Protein AF-A0A2V9KYV2-F1 (afdb_monomer)

Mean predicted aligned error: 14.1 Å

Radius of gyration: 30.59 Å; Cα contacts (8 Å, |Δi|>4): 227; chains: 1; bounding box: 69×44×113 Å

Secondary structure (DSSP, 8-state):
--PPEEESS----SHHHHHHHHHHHHHTTSTT-EEEEEEESSSS-EEEEEEE--S-EEE--SS--S-HHHHTTS-----TTPPPPTTS-SS--HHHHHHHHHHHHHHHHHHHHHTTT----GGG--TTS-HHHHHHHHHHHTT---HHHHHHHHHHHHHHHHHHHHHHHHHHHHHHHHHHHHHHHH--SS--BHHHHHHHHHHHHGGG-SS---HHHHHHHHHHTS---EEEETTEEEE-GGGHHHHHHHHHHHT----THHHHHHHHHHHTT-------------------

Foldseek 3Di:
DDDAAEAEALPDPDDPVVVLVLQLQVQQCDPPRWDWDWDDPPVPDTDIDTHRSHDHYHYDYPDADPPVVSRLLDPDDDPPDDDDDPPDDPDDDVVNVVVVVVVVVVVVVVCVVCPPVWDQDPVLQDPVADPSLSSNLSVVLRSDPDPVVSVVSVVVSVVVRVVVVVVVLLVLLLLLLLLVLVCVVVDPPPAAALQSSQVVCCVPPVVVDPDGGDSVVSVCSVCPVLVFDWDADPVGIGGDPVCVVSSVVSCVVSVPDPPCVVVVVVVVVVVVPDDDDDDDDDDDDDDDDDDD

Solvent-accessible surface area (backbone atoms only — not comparable to full-atom values): 18183 Å² total; per-residue (Å²): 138,81,79,68,52,74,38,76,73,61,68,61,90,51,72,66,68,38,52,53,49,50,49,44,55,59,32,10,75,43,84,93,38,60,47,76,44,77,40,63,83,77,83,81,50,74,46,83,42,79,40,81,42,55,55,66,70,49,74,41,58,92,67,80,61,88,53,55,76,59,46,57,72,55,88,84,78,84,77,74,93,65,76,79,55,91,88,59,65,95,69,80,54,73,62,55,59,52,52,55,47,52,50,50,52,54,52,50,50,49,51,63,77,46,58,88,75,60,63,75,42,77,85,68,50,58,84,89,50,54,68,58,53,33,66,63,47,25,57,56,50,36,69,51,80,54,67,65,63,38,50,53,52,51,52,50,55,52,49,55,38,52,50,55,52,50,53,53,48,55,50,52,52,46,55,53,48,53,50,49,54,55,49,58,77,73,52,91,76,83,59,58,38,38,61,55,51,32,52,51,44,46,74,77,50,42,87,83,42,99,60,89,84,44,45,68,57,46,47,45,42,43,44,71,70,72,59,44,60,66,40,84,54,98,92,44,48,23,47,36,78,88,39,52,74,55,49,54,53,48,30,61,74,69,68,57,75,80,71,67,71,63,62,57,58,57,50,54,60,64,67,74,70,71,87,87,88,80,88,82,85,88,87,85,88,85,88,83,86,86,85,134

pLDDT: mean 79.77, std 18.32, range [28.33, 97.5]

Structure (mmCIF, N/CA/C/O backbone):
data_AF-A0A2V9KYV2-F1
#
_entry.id   AF-A0A2V9KYV2-F1
#
loop_
_atom_site.group_PDB
_atom_site.id
_atom_site.type_symbol
_atom_site.label_atom_id
_atom_site.label_alt_id
_atom_site.label_comp_id
_atom_site.label_asym_id
_atom_site.label_entity_id
_atom_site.label_seq_id
_atom_site.pdbx_PDB_ins_code
_atom_site.Cartn_x
_atom_site.Cartn_y
_atom_site.Cartn_z
_atom_site.occupancy
_atom_site.B_iso_or_equiv
_atom_site.auth_seq_id
_atom_site.auth_comp_id
_atom_site.auth_asym_id
_atom_site.auth_atom_id
_atom_site.pdbx_PDB_model_num
ATOM 1 N N . MET A 1 1 ? 19.420 8.705 -17.963 1.00 62.56 1 MET A N 1
ATOM 2 C CA . MET A 1 1 ? 18.492 7.640 -17.507 1.00 62.56 1 MET A CA 1
ATOM 3 C C . MET A 1 1 ? 19.079 6.985 -16.273 1.00 62.56 1 MET A C 1
ATOM 5 O O . MET A 1 1 ? 20.289 6.830 -16.232 1.00 62.56 1 MET A O 1
ATOM 9 N N . ARG A 1 2 ? 18.256 6.619 -15.289 1.00 75.75 2 ARG A N 1
ATOM 10 C CA . ARG A 1 2 ? 18.699 5.860 -14.110 1.00 75.75 2 ARG A CA 1
ATOM 11 C C . ARG A 1 2 ? 18.189 4.421 -14.175 1.00 75.75 2 ARG A C 1
ATOM 13 O O . ARG A 1 2 ? 17.224 4.152 -14.908 1.00 75.75 2 ARG A O 1
ATOM 20 N N . GLY A 1 3 ? 18.886 3.533 -13.471 1.00 82.06 3 GLY A N 1
ATOM 21 C CA . GLY A 1 3 ? 18.479 2.145 -13.263 1.00 82.06 3 GLY A CA 1
ATOM 22 C C . GLY A 1 3 ? 17.309 2.029 -12.285 1.00 82.06 3 GLY A C 1
ATOM 23 O O . GLY A 1 3 ? 16.896 3.018 -11.679 1.00 82.06 3 GLY A O 1
ATOM 24 N N . THR A 1 4 ? 16.788 0.814 -12.165 1.00 88.00 4 THR A N 1
ATOM 25 C CA . THR A 1 4 ? 15.819 0.414 -11.138 1.00 88.00 4 THR A CA 1
ATOM 26 C C . THR A 1 4 ? 16.601 -0.105 -9.938 1.00 88.00 4 THR A C 1
ATOM 28 O O . THR A 1 4 ? 17.510 -0.913 -10.120 1.00 88.00 4 THR A O 1
ATOM 31 N N . LEU A 1 5 ? 16.275 0.363 -8.733 1.00 90.12 5 LEU A N 1
ATOM 32 C CA . LEU A 1 5 ? 16.848 -0.206 -7.514 1.00 90.12 5 LEU A CA 1
ATOM 33 C C . LEU A 1 5 ? 16.181 -1.559 -7.255 1.00 90.12 5 LEU A C 1
ATOM 35 O O . LEU A 1 5 ? 14.953 -1.630 -7.246 1.00 90.12 5 LEU A O 1
ATOM 39 N N . ILE A 1 6 ? 16.984 -2.599 -7.061 1.00 90.62 6 ILE A N 1
ATOM 40 C CA . ILE A 1 6 ? 16.515 -3.927 -6.669 1.00 90.62 6 ILE A CA 1
ATOM 41 C C . ILE A 1 6 ? 16.985 -4.154 -5.238 1.00 90.62 6 ILE A C 1
ATOM 43 O O . ILE A 1 6 ? 18.173 -3.997 -4.956 1.00 90.62 6 ILE A O 1
ATOM 47 N N . VAL A 1 7 ? 16.049 -4.480 -4.357 1.00 88.31 7 VAL A N 1
ATOM 48 C CA . VAL A 1 7 ? 16.304 -4.862 -2.971 1.00 88.31 7 VAL A CA 1
ATOM 49 C C . VAL A 1 7 ? 15.834 -6.299 -2.832 1.00 88.31 7 VAL A C 1
ATOM 51 O O . VAL A 1 7 ? 14.640 -6.567 -2.943 1.00 88.31 7 VAL A O 1
ATOM 54 N N . ASP A 1 8 ? 16.782 -7.209 -2.657 1.00 82.62 8 ASP A N 1
ATOM 55 C CA . ASP A 1 8 ? 16.499 -8.599 -2.315 1.00 82.62 8 ASP A CA 1
ATOM 56 C C . ASP A 1 8 ? 16.589 -8.746 -0.791 1.00 82.62 8 ASP A C 1
ATOM 58 O O . ASP A 1 8 ? 17.412 -8.071 -0.172 1.00 82.62 8 ASP A O 1
ATOM 62 N N . GLU A 1 9 ? 15.724 -9.564 -0.194 1.00 75.50 9 GLU A N 1
ATOM 63 C CA . GLU A 1 9 ? 15.605 -9.727 1.268 1.00 75.50 9 GLU A CA 1
ATOM 64 C C . GLU A 1 9 ? 15.329 -8.422 2.049 1.00 75.50 9 GLU A C 1
ATOM 66 O O . GLU A 1 9 ? 16.011 -8.080 3.013 1.00 75.50 9 GLU A O 1
ATOM 71 N N . GLY A 1 10 ? 14.284 -7.684 1.673 1.00 64.12 10 GLY A N 1
ATOM 72 C CA . GLY A 1 10 ? 13.900 -6.420 2.310 1.00 64.12 10 GLY A CA 1
ATOM 73 C C . GLY A 1 10 ? 13.335 -6.513 3.742 1.00 64.12 10 GLY A C 1
ATOM 74 O O . GLY A 1 10 ? 12.892 -5.494 4.275 1.00 64.12 10 GLY A O 1
ATOM 75 N N . ASP A 1 11 ? 13.340 -7.690 4.3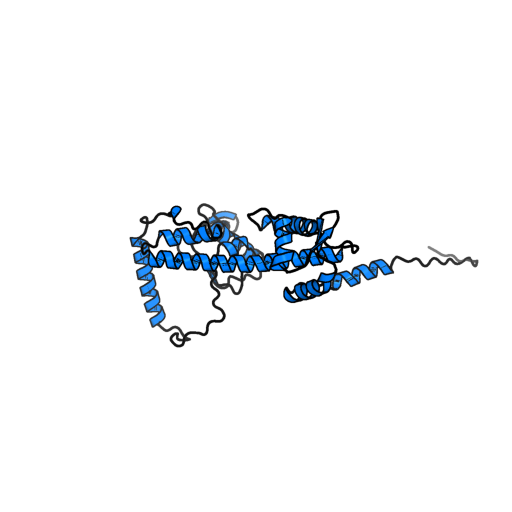80 1.00 64.62 11 ASP A N 1
ATOM 76 C CA . ASP A 1 11 ? 12.875 -7.893 5.761 1.00 64.62 11 ASP A CA 1
ATOM 77 C C . ASP A 1 11 ? 14.007 -7.641 6.768 1.00 64.62 11 ASP A C 1
ATOM 79 O O . ASP A 1 11 ? 14.602 -8.559 7.343 1.00 64.62 11 ASP A O 1
ATOM 83 N N . PHE A 1 12 ? 14.331 -6.371 6.993 1.00 64.88 12 PHE A N 1
ATOM 84 C CA . PHE A 1 12 ? 15.389 -5.998 7.930 1.00 64.88 12 PHE A CA 1
ATOM 85 C C . PHE A 1 12 ? 14.942 -6.229 9.382 1.00 64.88 12 PHE A C 1
ATOM 87 O O . PHE A 1 12 ? 13.957 -5.651 9.848 1.00 64.88 12 PHE A O 1
ATOM 94 N N . ARG A 1 13 ? 15.685 -7.077 10.108 1.00 54.69 13 ARG A N 1
ATOM 95 C CA . ARG A 1 13 ? 15.445 -7.388 11.531 1.00 54.69 13 ARG A CA 1
ATOM 96 C C . ARG A 1 13 ? 15.889 -6.269 12.487 1.00 54.69 13 ARG A C 1
ATOM 98 O O . ARG A 1 13 ? 15.388 -6.226 13.606 1.00 54.69 13 ARG A O 1
ATOM 105 N N . PHE A 1 14 ? 16.794 -5.378 12.069 1.00 52.50 14 PHE A N 1
ATOM 106 C CA . PHE A 1 14 ? 17.341 -4.292 12.897 1.00 52.50 14 PHE A CA 1
ATOM 107 C C . PHE A 1 14 ? 16.763 -2.914 12.519 1.00 52.50 14 PHE A C 1
ATOM 109 O O . PHE A 1 14 ? 16.458 -2.645 11.356 1.00 52.50 14 PHE A O 1
ATOM 116 N N . SER A 1 15 ? 16.590 -2.036 13.516 1.00 58.34 15 SER A N 1
ATOM 117 C CA . SER A 1 15 ? 15.856 -0.761 13.407 1.00 58.34 15 SER A CA 1
ATOM 118 C C . SER A 1 15 ? 16.511 0.273 12.494 1.00 58.34 15 SER A C 1
ATOM 120 O O . SER A 1 15 ? 15.809 1.000 11.790 1.00 58.34 15 SER A O 1
ATOM 122 N N . ASP A 1 16 ? 17.840 0.344 12.492 1.00 54.44 16 ASP A N 1
ATOM 123 C CA . ASP A 1 16 ? 18.560 1.471 11.891 1.00 54.44 16 ASP A CA 1
ATOM 124 C C . ASP A 1 16 ? 18.669 1.315 10.370 1.00 54.44 16 ASP A C 1
ATOM 126 O O . ASP A 1 16 ? 18.349 2.236 9.618 1.00 54.44 16 ASP A O 1
ATOM 130 N N . GLU A 1 17 ? 18.999 0.111 9.902 1.00 61.69 17 GLU A N 1
ATOM 131 C CA . GLU A 1 17 ? 19.020 -0.249 8.476 1.00 61.69 17 GLU A CA 1
ATOM 132 C C . GLU A 1 17 ? 17.619 -0.145 7.864 1.00 61.69 17 GLU A C 1
ATOM 134 O O . GLU A 1 17 ? 17.435 0.395 6.767 1.00 61.69 17 GLU A O 1
ATOM 139 N N . LYS A 1 18 ? 16.603 -0.573 8.623 1.00 72.31 18 LYS A N 1
ATOM 140 C CA . LYS A 1 18 ? 15.195 -0.416 8.258 1.00 72.31 18 LYS A CA 1
ATOM 141 C C . LYS A 1 18 ? 14.819 1.058 8.109 1.00 72.31 18 LYS A C 1
ATOM 143 O O . LYS A 1 18 ? 14.203 1.428 7.111 1.00 72.31 18 LYS A O 1
ATOM 148 N N . A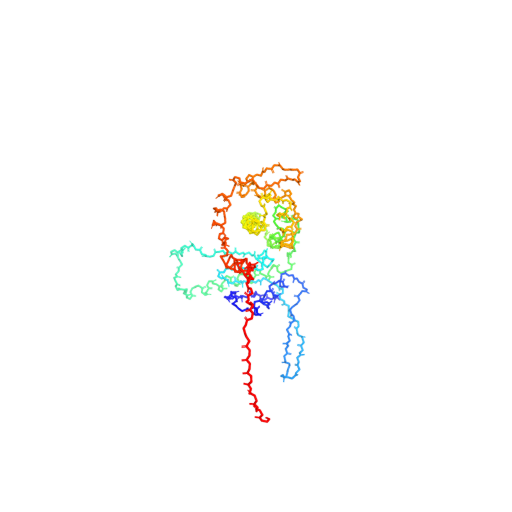LA A 1 19 ? 15.209 1.916 9.052 1.00 74.19 19 ALA A N 1
ATOM 149 C CA . ALA A 1 19 ? 14.905 3.345 8.996 1.00 74.19 19 ALA A CA 1
ATOM 150 C C . ALA A 1 19 ? 15.566 4.039 7.792 1.00 74.19 19 ALA A C 1
ATOM 152 O O . ALA A 1 19 ? 14.970 4.927 7.175 1.00 74.19 19 ALA A O 1
ATOM 153 N N . GLU A 1 20 ? 16.785 3.642 7.425 1.00 81.12 20 GLU A N 1
ATOM 154 C CA . GLU A 1 20 ? 17.472 4.172 6.245 1.00 81.12 20 GLU A CA 1
ATOM 155 C C . GLU A 1 20 ? 16.814 3.734 4.937 1.00 81.12 20 GLU A C 1
ATOM 157 O O . GLU A 1 20 ? 16.579 4.571 4.057 1.00 81.12 20 GLU A O 1
ATOM 162 N N . LEU A 1 21 ? 16.454 2.454 4.818 1.00 83.94 21 LEU A N 1
ATOM 163 C CA . LEU A 1 21 ? 15.740 1.956 3.650 1.00 83.94 21 LEU A CA 1
ATOM 164 C C . LEU A 1 21 ? 14.383 2.646 3.501 1.00 83.94 21 LEU A C 1
ATOM 166 O O . LEU A 1 21 ? 14.075 3.157 2.427 1.00 83.94 21 LEU A O 1
ATOM 170 N N . VAL A 1 22 ? 13.596 2.733 4.576 1.00 83.38 22 VAL A N 1
ATOM 171 C CA . VAL A 1 22 ? 12.285 3.400 4.566 1.00 83.38 22 VAL A CA 1
ATOM 172 C C . VAL A 1 22 ? 12.417 4.844 4.075 1.00 83.38 22 VAL A C 1
ATOM 174 O O . VAL A 1 22 ? 11.623 5.278 3.241 1.00 83.38 22 VAL A O 1
ATOM 177 N N . LYS A 1 23 ? 13.465 5.577 4.482 1.00 85.81 23 LYS A N 1
ATOM 178 C CA . LYS A 1 23 ? 13.757 6.923 3.951 1.00 85.81 23 LYS A CA 1
ATOM 179 C C . LYS A 1 23 ? 14.031 6.909 2.446 1.00 85.81 23 LYS A C 1
ATOM 181 O O . LYS A 1 23 ? 13.504 7.758 1.730 1.00 85.81 23 LYS A O 1
ATOM 186 N N . ILE A 1 24 ? 14.828 5.960 1.949 1.00 90.12 24 ILE A N 1
ATOM 187 C CA . ILE A 1 24 ? 15.110 5.800 0.511 1.00 90.12 24 ILE A CA 1
ATOM 188 C C . ILE A 1 24 ? 13.827 5.509 -0.275 1.00 90.12 24 ILE A C 1
ATOM 190 O O . ILE A 1 24 ? 13.625 6.073 -1.355 1.00 90.12 24 ILE A O 1
ATOM 194 N N . LEU A 1 25 ? 12.963 4.639 0.247 1.00 89.62 25 LEU A N 1
ATOM 195 C CA . LEU A 1 25 ? 11.716 4.254 -0.406 1.00 89.62 25 LEU A CA 1
ATOM 196 C C . LEU A 1 25 ? 10.715 5.416 -0.419 1.00 89.62 25 LEU A C 1
ATOM 198 O O . LEU A 1 25 ? 10.249 5.800 -1.493 1.00 89.62 25 LEU A O 1
ATOM 202 N N . ASN A 1 26 ? 10.475 6.041 0.737 1.00 83.94 26 ASN A N 1
ATOM 203 C CA . ASN A 1 26 ? 9.546 7.161 0.876 1.00 83.94 26 ASN A CA 1
ATOM 204 C C . ASN A 1 26 ? 9.987 8.380 0.049 1.00 83.94 26 ASN A C 1
ATOM 206 O O . ASN A 1 26 ? 9.213 8.879 -0.773 1.00 83.94 26 ASN A O 1
ATOM 210 N N . ASN A 1 27 ? 11.246 8.818 0.170 1.00 88.62 27 ASN A N 1
ATOM 211 C CA . ASN A 1 27 ? 11.762 9.940 -0.628 1.00 88.62 27 ASN A CA 1
ATOM 212 C C . ASN A 1 27 ? 11.861 9.580 -2.116 1.00 88.62 27 ASN A C 1
ATOM 214 O O . ASN A 1 27 ? 11.762 10.438 -2.992 1.00 88.62 27 ASN A O 1
ATOM 218 N N . GLY A 1 28 ? 12.031 8.295 -2.423 1.00 89.38 28 GLY A N 1
ATOM 219 C CA . GLY A 1 28 ? 12.141 7.786 -3.779 1.00 89.38 28 GLY A CA 1
ATOM 220 C C . GLY A 1 28 ? 10.834 7.746 -4.569 1.00 89.38 28 GLY A C 1
ATOM 221 O O . GLY A 1 28 ? 10.894 7.480 -5.772 1.00 89.38 28 GLY A O 1
ATOM 222 N N . ASN A 1 29 ? 9.691 8.011 -3.931 1.00 84.00 29 ASN A N 1
ATOM 223 C CA . ASN A 1 29 ? 8.382 8.074 -4.582 1.00 84.00 29 ASN A CA 1
ATOM 224 C C . ASN A 1 29 ? 8.187 9.370 -5.398 1.00 84.00 29 ASN A C 1
ATOM 226 O O . ASN A 1 29 ? 7.508 9.376 -6.422 1.00 84.00 29 ASN A O 1
ATOM 230 N N . GLY A 1 30 ? 8.813 10.475 -4.978 1.00 83.62 30 GLY A N 1
ATOM 231 C CA . GLY A 1 30 ? 8.688 11.793 -5.610 1.00 83.62 30 GLY A CA 1
ATOM 232 C C . GLY A 1 30 ? 10.016 12.343 -6.132 1.00 83.62 30 GLY A C 1
ATOM 233 O O . GLY A 1 30 ? 11.094 12.003 -5.649 1.00 83.62 30 GLY A O 1
ATOM 234 N N . ARG A 1 31 ? 9.967 13.225 -7.137 1.00 86.94 31 ARG A N 1
ATOM 235 C CA . ARG A 1 31 ? 11.157 13.987 -7.558 1.00 86.94 31 ARG A CA 1
ATOM 236 C C . ARG A 1 31 ? 11.452 15.093 -6.545 1.00 86.94 31 ARG A C 1
ATOM 238 O O . ARG A 1 31 ? 10.528 15.672 -5.994 1.00 86.94 31 ARG A O 1
ATOM 245 N N . GLY A 1 32 ? 12.731 15.426 -6.372 1.00 87.81 32 GLY A N 1
ATOM 246 C CA . GLY A 1 32 ? 13.162 16.568 -5.552 1.00 87.81 32 GLY A CA 1
ATOM 247 C C . GLY A 1 32 ? 13.478 16.245 -4.090 1.00 87.81 32 GLY A C 1
ATOM 248 O O . GLY A 1 32 ? 13.927 17.132 -3.377 1.00 87.81 32 GLY A O 1
ATOM 249 N N . PHE A 1 33 ? 13.328 14.988 -3.665 1.00 90.31 33 PHE A N 1
ATOM 250 C CA . PHE A 1 33 ? 13.618 14.548 -2.298 1.00 90.31 33 PHE A CA 1
ATOM 251 C C . PHE A 1 33 ? 14.868 13.650 -2.278 1.00 90.31 33 PHE A C 1
ATOM 253 O O . PHE A 1 33 ? 14.765 12.439 -2.489 1.00 90.31 33 PHE A O 1
ATOM 260 N N . PRO A 1 34 ? 16.084 14.208 -2.122 1.00 91.19 34 PRO A N 1
ATOM 261 C CA . PRO A 1 34 ? 17.288 13.399 -1.969 1.00 91.19 34 PRO A CA 1
ATOM 262 C C . PRO A 1 34 ? 17.373 12.765 -0.571 1.00 91.19 34 PRO A C 1
ATOM 264 O O . PRO A 1 34 ? 16.709 13.193 0.372 1.00 91.19 34 PRO A O 1
ATOM 267 N N . VAL A 1 35 ? 18.227 11.754 -0.426 1.00 91.25 35 VAL A N 1
ATOM 268 C CA . VAL A 1 35 ? 18.663 11.216 0.870 1.00 91.25 35 VAL A CA 1
ATOM 269 C C . VAL A 1 35 ? 20.088 11.691 1.125 1.00 91.25 35 VAL A C 1
ATOM 271 O O . VAL A 1 35 ? 20.950 11.539 0.261 1.00 91.25 35 VAL A O 1
ATOM 274 N N . LEU A 1 36 ? 20.337 12.287 2.290 1.00 90.25 36 LEU A N 1
ATOM 275 C CA . LEU A 1 36 ? 21.674 12.726 2.685 1.00 90.25 36 LEU A CA 1
ATOM 276 C C . LEU A 1 36 ? 22.421 11.576 3.364 1.00 90.25 36 LEU A C 1
ATOM 278 O O . LEU A 1 36 ? 21.876 10.923 4.255 1.00 90.25 36 LEU A O 1
ATOM 282 N N . ARG A 1 37 ? 23.668 11.345 2.958 1.00 88.81 37 ARG A N 1
ATOM 283 C CA . ARG A 1 37 ? 24.598 10.425 3.620 1.00 88.81 37 ARG A CA 1
ATOM 284 C C . ARG A 1 37 ? 25.846 11.186 4.024 1.00 88.81 37 ARG A C 1
ATOM 286 O O . ARG A 1 37 ? 26.315 12.043 3.281 1.00 88.81 37 ARG A O 1
ATOM 293 N N . SER A 1 38 ? 26.362 10.880 5.204 1.00 86.56 38 SER A N 1
ATOM 294 C CA . SER A 1 38 ? 27.652 11.395 5.637 1.00 86.56 38 SER A CA 1
ATOM 295 C C . SER A 1 38 ? 28.745 10.518 5.042 1.00 86.56 38 SER A C 1
ATOM 297 O O . SER A 1 38 ? 28.755 9.311 5.277 1.00 86.56 38 SER A O 1
ATOM 299 N N . GLU A 1 39 ? 29.639 11.099 4.252 1.00 86.06 39 GLU A N 1
ATOM 300 C CA . GLU A 1 39 ? 30.789 10.385 3.704 1.00 86.06 39 GLU A CA 1
ATOM 301 C C . GLU A 1 39 ? 32.076 10.931 4.282 1.00 86.06 39 GLU A C 1
ATOM 303 O O . GLU A 1 39 ? 32.268 12.145 4.373 1.00 86.06 39 GLU A O 1
ATOM 308 N N . SER A 1 40 ? 32.982 10.020 4.627 1.00 81.88 40 SER A N 1
ATOM 309 C CA . SER A 1 40 ? 34.329 10.408 4.997 1.00 81.88 40 SER A CA 1
ATOM 310 C C . SER A 1 40 ? 35.178 10.543 3.741 1.00 81.88 40 SER A C 1
ATOM 312 O O . SER A 1 40 ? 35.458 9.556 3.064 1.00 81.88 40 SER A O 1
ATOM 314 N N . VAL A 1 41 ? 35.587 11.769 3.418 1.00 70.94 41 VAL A N 1
ATOM 315 C CA . VAL A 1 41 ? 36.411 12.042 2.227 1.00 70.94 41 VAL A CA 1
ATOM 316 C C . VAL A 1 41 ? 37.861 11.571 2.441 1.00 70.94 41 VAL A C 1
ATOM 318 O O . VAL A 1 41 ? 38.578 11.311 1.478 1.00 70.94 41 VAL A O 1
ATOM 321 N N . SER A 1 42 ? 38.292 11.419 3.700 1.00 74.56 42 SER A N 1
ATOM 322 C CA . SER A 1 42 ? 39.682 1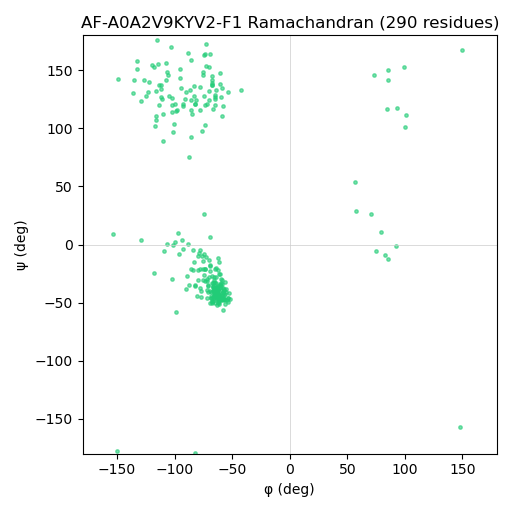1.095 4.071 1.00 74.56 42 SER A CA 1
ATOM 323 C C . SER A 1 42 ? 39.849 10.356 5.413 1.00 74.56 42 SER A C 1
ATOM 325 O O . SER A 1 42 ? 40.965 10.227 5.912 1.00 74.56 42 SER A O 1
ATOM 327 N N . GLY A 1 43 ? 38.764 9.901 6.047 1.00 71.31 43 GLY A N 1
ATOM 328 C CA . GLY A 1 43 ? 38.773 9.282 7.382 1.00 71.31 43 GLY A CA 1
ATOM 329 C C . GLY A 1 43 ? 38.696 10.273 8.553 1.00 71.31 43 GLY A C 1
ATOM 330 O O . GLY A 1 43 ? 38.461 9.854 9.682 1.00 71.31 43 GLY A O 1
ATOM 331 N N . ARG A 1 44 ? 38.880 11.580 8.308 1.00 71.44 44 ARG A N 1
ATOM 332 C CA . ARG A 1 44 ? 38.908 12.623 9.358 1.00 71.44 44 ARG A CA 1
ATOM 333 C C . ARG A 1 44 ? 37.810 13.672 9.235 1.00 71.44 44 ARG A C 1
ATOM 335 O O . ARG A 1 44 ? 37.440 14.277 10.234 1.00 71.44 44 ARG A O 1
ATOM 342 N N . GLU A 1 45 ? 37.293 13.879 8.030 1.00 76.56 45 GLU A N 1
ATOM 343 C CA . GLU A 1 45 ? 36.280 14.891 7.746 1.00 76.56 45 GLU A CA 1
ATOM 344 C C . GLU A 1 45 ? 35.063 14.237 7.094 1.00 76.56 45 GLU A C 1
ATOM 346 O O . GLU A 1 45 ? 35.188 13.486 6.120 1.00 76.56 45 GLU A O 1
ATOM 351 N N . PHE A 1 46 ? 33.894 14.499 7.673 1.00 83.12 46 PHE A N 1
ATOM 352 C CA . PHE A 1 46 ? 32.608 13.987 7.226 1.00 83.12 46 PHE A CA 1
ATOM 353 C C . PHE A 1 46 ? 31.866 15.082 6.462 1.00 83.12 46 PHE A C 1
ATOM 355 O O . PHE A 1 46 ? 31.584 16.143 7.015 1.00 83.12 46 PHE A O 1
ATOM 362 N N . SER A 1 47 ? 31.545 14.823 5.196 1.00 85.31 47 SER A N 1
ATOM 363 C CA . SER A 1 47 ? 30.822 15.761 4.337 1.00 85.31 47 SER A CA 1
ATOM 364 C C . SER A 1 47 ? 29.460 15.180 3.942 1.00 85.31 47 SER A C 1
ATOM 366 O O . SER A 1 47 ? 29.395 14.019 3.518 1.00 85.31 47 SER A O 1
ATOM 368 N N . PRO A 1 48 ? 28.359 15.945 4.066 1.00 88.50 48 PRO A N 1
ATOM 369 C CA . PRO A 1 48 ? 27.047 15.484 3.641 1.00 88.50 48 PRO A CA 1
ATOM 370 C C . PRO A 1 48 ? 26.977 15.414 2.111 1.00 88.50 48 PRO A C 1
ATOM 372 O O . PRO A 1 48 ? 27.165 16.410 1.412 1.00 88.50 48 PRO A O 1
ATOM 375 N N . ARG A 1 49 ? 26.638 14.239 1.582 1.00 91.00 49 ARG A N 1
ATOM 376 C CA . ARG A 1 49 ? 26.373 14.015 0.159 1.00 91.00 49 ARG A CA 1
ATOM 377 C C . ARG A 1 49 ? 24.908 13.695 -0.083 1.00 91.00 49 ARG A C 1
ATOM 379 O O . ARG A 1 49 ? 24.310 12.872 0.607 1.00 91.00 49 ARG A O 1
ATOM 386 N N . ALA A 1 50 ? 24.331 14.351 -1.086 1.00 91.44 50 ALA A N 1
ATOM 387 C CA . ALA A 1 50 ? 22.940 14.169 -1.474 1.00 91.44 50 ALA A CA 1
ATOM 388 C C . ALA A 1 50 ? 22.798 13.111 -2.573 1.00 91.44 50 ALA A C 1
ATOM 390 O O . ALA A 1 50 ? 23.283 13.278 -3.692 1.00 91.44 50 ALA A O 1
ATOM 391 N N . TYR A 1 51 ? 22.055 12.051 -2.274 1.00 91.38 51 TYR A N 1
ATOM 392 C CA . TYR A 1 51 ? 21.744 10.966 -3.193 1.00 91.38 51 TYR A CA 1
ATOM 393 C C . TYR A 1 51 ? 20.330 11.108 -3.729 1.00 91.38 51 TYR A C 1
ATOM 395 O O . TYR A 1 51 ? 19.366 11.181 -2.970 1.00 91.38 51 TYR A O 1
ATOM 403 N N . THR A 1 52 ? 20.166 11.117 -5.052 1.00 91.31 52 THR A N 1
ATOM 404 C CA . THR A 1 52 ? 18.814 11.097 -5.609 1.00 91.31 52 THR A CA 1
ATOM 405 C C . THR A 1 52 ? 18.270 9.675 -5.658 1.00 91.31 52 THR A C 1
ATOM 407 O O . THR A 1 52 ? 18.797 8.832 -6.379 1.00 91.31 52 THR A O 1
ATOM 410 N N . VAL A 1 53 ? 17.152 9.452 -4.976 1.00 92.19 53 VAL A N 1
ATOM 411 C CA . VAL A 1 53 ? 16.530 8.128 -4.834 1.00 92.19 53 VAL A CA 1
ATOM 412 C C . VAL A 1 53 ? 15.253 7.955 -5.664 1.00 92.19 53 VAL A C 1
ATOM 414 O O . VAL A 1 53 ? 14.641 6.891 -5.649 1.00 92.19 53 VAL A O 1
ATOM 417 N N . PHE A 1 54 ? 14.842 8.980 -6.418 1.00 92.50 54 PHE A N 1
ATOM 418 C CA . PHE A 1 54 ? 13.645 8.917 -7.260 1.00 92.50 54 PHE A CA 1
ATOM 419 C C . PHE A 1 54 ? 13.768 7.888 -8.392 1.00 92.50 54 PHE A C 1
ATOM 421 O O . PHE A 1 54 ? 14.708 7.947 -9.194 1.00 92.50 54 PHE A O 1
ATOM 428 N N . GLY A 1 55 ? 12.766 7.015 -8.500 1.00 89.56 55 GLY A N 1
ATOM 429 C CA . GLY A 1 55 ? 12.638 6.028 -9.571 1.00 89.56 55 GLY A CA 1
ATOM 430 C C . GLY A 1 55 ? 11.912 4.757 -9.123 1.00 89.56 55 GLY A C 1
ATOM 431 O O . GLY A 1 55 ? 11.737 4.563 -7.916 1.00 89.56 55 GLY A O 1
ATOM 432 N N . PRO A 1 56 ? 11.513 3.892 -10.075 1.00 89.62 56 PRO A N 1
ATOM 433 C CA . PRO A 1 56 ? 10.910 2.603 -9.758 1.00 89.62 56 PRO A CA 1
ATOM 434 C C . PRO A 1 56 ? 11.881 1.740 -8.951 1.00 89.62 56 PRO A C 1
ATOM 436 O O . PRO A 1 56 ? 13.103 1.820 -9.132 1.00 89.62 56 PRO A O 1
ATOM 439 N N . LYS A 1 57 ? 11.324 0.920 -8.064 1.00 91.62 57 LYS A N 1
ATOM 440 C CA . LYS A 1 57 ? 12.065 0.014 -7.186 1.00 91.62 57 LYS A CA 1
ATOM 441 C C . LYS A 1 57 ? 11.379 -1.340 -7.202 1.00 91.62 57 LYS A C 1
ATOM 443 O O . LYS A 1 57 ? 10.155 -1.393 -7.261 1.00 91.62 57 LYS A O 1
ATOM 448 N N . LEU A 1 58 ? 12.174 -2.397 -7.189 1.00 92.19 58 LEU A N 1
ATOM 449 C CA . LEU A 1 58 ? 11.709 -3.763 -7.004 1.00 92.19 58 LEU A CA 1
ATOM 450 C C . LEU A 1 58 ? 12.221 -4.226 -5.651 1.00 92.19 58 LEU A C 1
ATOM 452 O O . LEU A 1 58 ? 13.410 -4.085 -5.367 1.00 92.19 58 LEU A O 1
ATOM 456 N N . ILE A 1 59 ? 11.314 -4.717 -4.823 1.00 90.62 59 ILE A N 1
ATOM 457 C CA . ILE A 1 59 ? 11.601 -5.103 -3.450 1.00 90.62 59 ILE A CA 1
ATOM 458 C C . ILE A 1 59 ? 11.049 -6.511 -3.276 1.00 90.62 59 ILE A C 1
ATOM 460 O O . ILE A 1 59 ? 9.872 -6.734 -3.547 1.00 90.62 59 ILE A O 1
ATOM 464 N N . ALA A 1 60 ? 11.897 -7.447 -2.868 1.00 89.44 60 ALA A N 1
ATOM 465 C CA . ALA A 1 60 ? 11.477 -8.770 -2.438 1.00 89.44 60 ALA A CA 1
ATOM 466 C C . ALA A 1 60 ? 11.449 -8.799 -0.907 1.00 89.44 60 ALA A C 1
ATOM 468 O O . ALA A 1 60 ? 12.468 -8.540 -0.269 1.00 89.44 60 ALA A O 1
ATOM 469 N N . THR A 1 61 ? 10.290 -9.094 -0.325 1.00 85.88 61 THR A N 1
ATOM 470 C CA . THR A 1 61 ? 10.076 -9.212 1.124 1.00 85.88 61 THR A CA 1
ATOM 471 C C . THR A 1 61 ? 9.290 -10.489 1.424 1.00 85.88 61 THR A C 1
ATOM 473 O O . THR A 1 61 ? 8.621 -11.045 0.552 1.00 85.88 61 THR A O 1
ATOM 476 N N . ARG A 1 62 ? 9.391 -10.989 2.655 1.00 80.31 62 ARG A N 1
ATOM 477 C CA . ARG A 1 62 ? 8.627 -12.134 3.172 1.00 80.31 62 ARG A CA 1
ATOM 478 C C . ARG A 1 62 ? 7.269 -11.705 3.711 1.00 80.31 62 ARG A C 1
ATOM 480 O O . ARG A 1 62 ? 6.388 -12.550 3.834 1.00 80.31 62 ARG A O 1
ATOM 487 N N . GLY A 1 63 ? 7.111 -10.430 4.056 1.00 79.62 63 GLY A N 1
ATOM 488 C CA . GLY A 1 63 ? 5.849 -9.866 4.518 1.00 79.62 63 GLY A CA 1
ATOM 489 C C . GLY A 1 63 ? 5.691 -8.392 4.160 1.00 79.62 63 GLY A C 1
ATOM 490 O O . GLY A 1 63 ? 6.543 -7.791 3.502 1.00 79.62 63 GLY A O 1
ATOM 491 N N . TYR A 1 64 ? 4.576 -7.827 4.611 1.00 80.12 64 TYR A N 1
ATOM 492 C CA . TYR A 1 64 ? 4.240 -6.416 4.445 1.00 80.12 64 TYR A CA 1
ATOM 493 C C . TYR A 1 64 ? 5.123 -5.504 5.304 1.00 80.12 64 TYR A C 1
ATOM 495 O O . TYR A 1 64 ? 5.580 -5.880 6.391 1.00 80.12 64 TYR A O 1
ATOM 503 N N . PHE A 1 65 ? 5.322 -4.263 4.856 1.00 77.88 65 PHE A N 1
ATOM 504 C CA . PHE A 1 65 ? 5.936 -3.235 5.685 1.00 77.88 65 PHE A CA 1
ATOM 505 C C . PHE A 1 65 ? 5.011 -2.863 6.852 1.00 77.88 65 PHE A C 1
ATOM 507 O O . PHE A 1 65 ? 3.810 -2.668 6.690 1.00 77.88 65 PHE A O 1
ATOM 514 N N . GLN A 1 66 ? 5.596 -2.683 8.040 1.00 71.25 66 GLN A N 1
ATOM 515 C CA . GLN A 1 66 ? 4.869 -2.139 9.196 1.00 71.25 66 GLN A CA 1
ATOM 516 C C . GLN A 1 66 ? 4.411 -0.689 8.957 1.00 71.25 66 GLN A C 1
ATOM 518 O O . GLN A 1 66 ? 3.356 -0.287 9.437 1.00 71.25 66 GLN A O 1
ATOM 523 N N . ASP A 1 67 ? 5.196 0.095 8.207 1.00 72.38 67 ASP A N 1
ATOM 524 C CA . ASP A 1 67 ? 4.810 1.443 7.781 1.00 72.38 67 ASP A CA 1
ATOM 525 C C . ASP A 1 67 ? 3.741 1.344 6.680 1.00 72.38 67 ASP A C 1
ATOM 527 O O . ASP A 1 67 ? 4.039 1.080 5.512 1.00 72.38 67 ASP A O 1
ATOM 531 N N . ARG A 1 68 ? 2.483 1.590 7.054 1.00 71.06 68 ARG A N 1
ATOM 532 C CA . ARG A 1 68 ? 1.333 1.556 6.140 1.00 71.06 68 ARG A CA 1
ATOM 533 C C . ARG A 1 68 ? 1.386 2.644 5.077 1.00 71.06 68 ARG A C 1
ATOM 535 O O . ARG A 1 68 ? 0.919 2.435 3.956 1.00 71.06 68 ARG A O 1
ATOM 542 N N . ALA A 1 69 ? 1.957 3.803 5.396 1.00 70.31 69 ALA A N 1
ATOM 543 C CA . ALA A 1 69 ? 2.099 4.873 4.424 1.00 70.31 69 ALA A CA 1
ATOM 544 C C . ALA A 1 69 ? 3.068 4.448 3.313 1.00 70.31 69 ALA A C 1
ATOM 546 O O . ALA A 1 69 ? 2.807 4.736 2.142 1.00 70.31 69 ALA A O 1
ATOM 547 N N . LEU A 1 70 ? 4.145 3.741 3.661 1.00 79.62 70 LEU A N 1
ATOM 548 C CA . LEU A 1 70 ? 5.041 3.112 2.694 1.00 79.62 70 LEU A CA 1
ATOM 549 C C . LEU A 1 70 ? 4.333 1.998 1.908 1.00 79.62 70 LEU A C 1
ATOM 551 O O . LEU A 1 70 ? 4.350 2.047 0.680 1.00 79.62 70 LEU A O 1
ATOM 555 N N . GLU A 1 71 ? 3.664 1.062 2.587 1.00 80.25 71 GLU A N 1
ATOM 556 C CA . GLU A 1 71 ? 2.976 -0.070 1.943 1.00 80.25 71 GLU A CA 1
ATOM 557 C C . GLU A 1 71 ? 1.918 0.395 0.931 1.00 80.25 71 GLU A C 1
ATOM 559 O O . GLU A 1 71 ? 1.855 -0.093 -0.191 1.00 80.25 71 GLU A O 1
ATOM 564 N N . SER A 1 72 ? 1.154 1.442 1.263 1.00 75.88 72 SER A N 1
ATOM 565 C CA . SER A 1 72 ? 0.140 2.026 0.368 1.00 75.88 72 SER A CA 1
ATOM 566 C C . SER A 1 72 ? 0.696 2.604 -0.945 1.00 75.88 72 SER A C 1
ATOM 568 O O . SER A 1 72 ? -0.075 2.979 -1.834 1.00 75.88 72 SER A O 1
ATOM 570 N N . ARG A 1 73 ? 2.025 2.741 -1.059 1.00 80.25 73 ARG A N 1
ATOM 571 C CA . ARG A 1 73 ? 2.734 3.236 -2.251 1.00 80.25 73 ARG A CA 1
ATOM 572 C C . ARG A 1 73 ? 3.352 2.103 -3.076 1.00 80.25 73 ARG A C 1
ATOM 574 O O . ARG A 1 73 ? 3.969 2.382 -4.105 1.00 80.25 73 ARG A O 1
ATOM 581 N N . CYS A 1 74 ? 3.192 0.859 -2.638 1.00 86.62 74 CYS A N 1
ATOM 582 C CA . CYS A 1 74 ? 3.654 -0.335 -3.324 1.00 86.62 74 CYS A CA 1
ATOM 583 C C . CYS A 1 74 ? 2.540 -0.948 -4.186 1.00 86.62 74 CYS A C 1
ATOM 585 O O . CYS A 1 74 ? 1.352 -0.821 -3.896 1.00 86.62 74 CYS A O 1
ATOM 587 N N . LEU A 1 75 ? 2.944 -1.615 -5.269 1.00 89.06 75 LEU A N 1
ATOM 588 C CA . LEU A 1 75 ? 2.119 -2.624 -5.933 1.00 89.06 75 LEU A CA 1
ATOM 589 C C . LEU A 1 75 ? 2.663 -3.975 -5.477 1.00 89.06 75 LEU A C 1
ATOM 591 O O . LEU A 1 75 ? 3.707 -4.412 -5.966 1.00 89.06 75 LEU A O 1
ATOM 595 N N . THR A 1 76 ? 2.018 -4.550 -4.469 1.00 86.81 76 THR A N 1
ATOM 596 C CA . THR A 1 76 ? 2.469 -5.777 -3.812 1.00 86.81 76 THR A CA 1
ATOM 597 C C . THR A 1 76 ? 1.808 -6.980 -4.475 1.00 86.81 76 THR A C 1
ATOM 599 O O . THR A 1 76 ? 0.588 -7.081 -4.510 1.00 86.81 76 THR A O 1
ATOM 602 N N . GLU A 1 77 ? 2.625 -7.889 -5.006 1.00 86.31 77 GLU A N 1
ATOM 603 C CA . GLU A 1 77 ? 2.178 -9.152 -5.596 1.00 86.31 77 GLU A CA 1
ATOM 604 C C . GLU A 1 77 ? 2.617 -10.306 -4.695 1.00 86.31 77 GLU A C 1
ATOM 606 O O . GLU A 1 77 ? 3.813 -10.597 -4.574 1.00 86.31 77 GLU A O 1
ATOM 611 N N . GLU A 1 78 ? 1.657 -10.988 -4.073 1.00 84.31 78 GLU A N 1
ATOM 612 C CA . GLU A 1 78 ? 1.942 -12.187 -3.293 1.00 84.31 78 GLU A CA 1
ATOM 613 C C . GLU A 1 78 ? 2.261 -13.367 -4.220 1.00 84.31 78 GLU A C 1
ATOM 615 O O . GLU A 1 78 ? 1.458 -13.797 -5.050 1.00 84.31 78 GLU A O 1
ATOM 620 N N . THR A 1 79 ? 3.466 -13.917 -4.077 1.00 81.19 79 THR A N 1
ATOM 621 C CA . THR A 1 79 ? 3.936 -15.058 -4.883 1.00 81.19 79 THR A CA 1
ATOM 622 C C . THR A 1 79 ? 3.668 -16.415 -4.223 1.00 81.19 79 THR A C 1
ATOM 624 O O . THR A 1 79 ? 3.919 -17.460 -4.828 1.00 81.19 79 THR A O 1
ATOM 627 N N . SER A 1 80 ? 3.140 -16.420 -2.996 1.00 70.81 80 SER A N 1
ATOM 628 C CA . SER A 1 80 ? 2.813 -17.625 -2.237 1.00 70.81 80 SER A CA 1
ATOM 629 C C . SER A 1 80 ? 1.564 -18.331 -2.798 1.00 70.81 80 SER A C 1
ATOM 631 O O . SER A 1 80 ? 0.711 -17.748 -3.462 1.00 70.81 80 SER A O 1
ATOM 633 N N . GLY A 1 81 ? 1.465 -19.646 -2.585 1.00 68.25 81 GLY A N 1
ATOM 634 C CA . GLY A 1 81 ? 0.245 -20.416 -2.875 1.00 68.25 81 GLY A CA 1
ATOM 635 C C . GLY A 1 81 ? 0.031 -20.870 -4.326 1.00 68.25 81 GLY A C 1
ATOM 636 O O . GLY A 1 81 ? -0.837 -21.711 -4.567 1.00 68.25 81 GLY A O 1
ATOM 637 N N . ARG A 1 82 ? 0.829 -20.411 -5.300 1.00 75.06 82 ARG A N 1
ATOM 638 C CA . ARG A 1 82 ? 0.775 -20.941 -6.675 1.00 75.06 82 ARG A CA 1
ATOM 639 C C . ARG A 1 82 ? 1.747 -22.103 -6.841 1.00 75.06 82 ARG A C 1
ATOM 641 O O . ARG A 1 82 ? 2.941 -21.967 -6.585 1.00 75.06 82 ARG A O 1
ATOM 648 N N . LYS A 1 83 ? 1.244 -23.252 -7.304 1.00 80.50 83 LYS A N 1
ATOM 649 C CA . LYS A 1 83 ? 2.121 -24.340 -7.754 1.00 80.50 83 LYS A CA 1
ATOM 650 C C . LYS A 1 83 ? 2.971 -23.834 -8.917 1.00 80.50 83 LYS A C 1
ATOM 652 O O . LYS A 1 83 ? 2.457 -23.137 -9.796 1.00 80.50 83 LYS A O 1
ATOM 657 N N . LEU A 1 84 ? 4.254 -24.195 -8.911 1.00 82.69 84 LEU A N 1
ATOM 658 C CA . LEU A 1 84 ? 5.114 -23.993 -10.070 1.00 82.69 84 LEU A CA 1
ATOM 659 C C . LEU A 1 84 ? 4.435 -24.644 -11.277 1.00 82.69 84 LEU A C 1
ATOM 661 O O . LEU A 1 84 ? 3.959 -25.775 -11.173 1.00 82.69 84 LEU A O 1
ATOM 665 N N . ARG A 1 85 ? 4.339 -23.915 -12.389 1.00 86.31 85 ARG A N 1
ATOM 666 C CA . ARG A 1 85 ? 3.756 -24.475 -13.606 1.00 86.31 85 ARG A CA 1
ATOM 667 C C . ARG A 1 85 ? 4.671 -25.566 -14.159 1.00 86.31 85 ARG A C 1
ATOM 669 O O . ARG A 1 85 ? 5.890 -25.414 -14.116 1.00 86.31 85 ARG A O 1
ATOM 676 N N . ASP A 1 86 ? 4.077 -26.609 -14.730 1.00 87.88 86 ASP A N 1
ATOM 677 C CA . ASP A 1 86 ? 4.809 -27.777 -15.239 1.00 87.88 86 ASP A CA 1
ATOM 678 C C . ASP A 1 86 ? 5.785 -27.434 -16.384 1.00 87.88 86 ASP A C 1
ATOM 680 O O . ASP A 1 86 ? 6.744 -28.164 -16.622 1.00 87.88 86 ASP A O 1
ATOM 684 N N . ASP A 1 87 ? 5.567 -26.312 -17.085 1.00 87.88 87 ASP A N 1
ATOM 685 C CA . ASP A 1 87 ? 6.431 -25.810 -18.160 1.00 87.88 87 ASP A CA 1
ATOM 686 C C . ASP A 1 87 ? 7.680 -25.064 -17.662 1.00 87.88 87 ASP A C 1
ATOM 688 O O . ASP A 1 87 ? 8.564 -24.751 -18.461 1.00 87.88 87 ASP A O 1
ATOM 692 N N . ILE A 1 88 ? 7.776 -24.758 -16.363 1.00 84.69 88 ILE A N 1
ATOM 693 C CA . ILE A 1 88 ? 8.889 -23.985 -15.807 1.00 84.69 88 ILE A CA 1
ATOM 694 C C . ILE A 1 88 ? 9.917 -24.942 -15.188 1.00 84.69 88 ILE A C 1
ATOM 696 O O . ILE A 1 88 ? 9.623 -25.598 -14.185 1.00 84.69 88 ILE A O 1
ATOM 700 N N . PRO A 1 89 ? 11.148 -25.017 -15.727 1.00 86.25 89 PRO A N 1
ATOM 701 C CA . PRO A 1 89 ? 12.178 -25.870 -15.155 1.00 86.25 89 PRO A CA 1
ATOM 702 C C . PRO A 1 89 ? 12.607 -25.352 -13.776 1.00 86.25 89 PRO A C 1
ATOM 704 O O . PRO A 1 89 ? 12.783 -24.151 -13.581 1.00 86.25 89 PRO A O 1
ATOM 707 N N . ILE A 1 90 ? 12.854 -26.274 -12.838 1.00 87.50 90 ILE A N 1
ATOM 708 C CA . ILE A 1 90 ? 13.354 -25.944 -11.488 1.00 87.50 90 ILE A CA 1
ATOM 709 C C . ILE A 1 90 ? 14.697 -25.207 -11.573 1.00 87.50 90 ILE A C 1
ATOM 711 O O . ILE A 1 90 ? 14.932 -24.230 -10.867 1.00 87.50 90 ILE A O 1
ATOM 715 N N . ASN A 1 91 ? 15.573 -25.668 -12.466 1.00 89.19 91 ASN A N 1
ATOM 716 C CA . ASN A 1 91 ? 16.857 -25.036 -12.723 1.00 89.19 91 ASN A CA 1
ATOM 717 C C . ASN A 1 91 ? 16.773 -24.233 -14.019 1.00 89.19 91 ASN A C 1
ATOM 719 O O . ASN A 1 91 ? 16.630 -24.799 -15.104 1.00 89.19 91 ASN A O 1
ATOM 723 N N . LEU A 1 92 ? 16.891 -22.911 -13.905 1.00 87.38 92 LEU A N 1
ATOM 724 C CA . LEU A 1 92 ? 16.898 -22.015 -15.058 1.00 87.38 92 LEU A CA 1
ATOM 725 C C . LEU A 1 92 ? 18.141 -22.276 -15.921 1.00 87.38 92 LEU A C 1
ATOM 727 O O . LEU A 1 92 ? 19.278 -22.143 -15.461 1.00 87.38 92 LEU A O 1
ATOM 731 N N . THR A 1 93 ? 17.925 -22.648 -17.182 1.00 88.81 93 THR A N 1
ATOM 732 C CA . THR A 1 93 ? 18.993 -23.011 -18.124 1.00 88.81 93 THR A CA 1
ATOM 733 C C . THR A 1 93 ? 19.642 -21.775 -18.766 1.00 88.81 93 THR A C 1
ATOM 735 O O . THR A 1 93 ? 19.276 -20.625 -18.508 1.00 88.81 93 THR A O 1
ATOM 738 N N . GLY A 1 94 ? 20.626 -21.990 -19.648 1.00 92.00 94 GLY A N 1
ATOM 739 C CA . GLY A 1 94 ? 21.204 -20.915 -20.463 1.00 92.00 94 GLY A CA 1
ATOM 740 C C . GLY A 1 94 ? 20.185 -20.219 -21.378 1.00 92.00 94 GLY A C 1
ATOM 741 O O . GLY A 1 94 ? 20.354 -19.038 -21.686 1.00 92.00 94 GLY A O 1
ATOM 742 N N . ASP A 1 95 ? 19.107 -20.913 -21.753 1.00 90.31 95 ASP A N 1
ATOM 743 C CA . ASP A 1 95 ? 18.047 -20.378 -22.611 1.00 90.31 95 ASP A CA 1
ATOM 744 C C . ASP A 1 95 ? 17.306 -19.229 -21.932 1.00 90.31 95 ASP A C 1
ATOM 746 O O . ASP A 1 95 ? 17.142 -18.169 -22.533 1.00 90.31 95 ASP A O 1
ATOM 750 N N . TYR A 1 96 ? 17.012 -19.374 -20.635 1.00 92.69 96 TYR A N 1
ATOM 751 C CA . TYR A 1 96 ? 16.431 -18.308 -19.820 1.00 92.69 96 TYR A CA 1
ATOM 752 C C . TYR A 1 96 ? 17.262 -17.019 -19.892 1.00 92.69 96 TYR A C 1
ATOM 754 O O . TYR A 1 96 ? 16.728 -15.933 -20.114 1.00 92.69 96 TYR A O 1
ATOM 762 N N . LYS A 1 97 ? 18.594 -17.117 -19.756 1.00 92.12 97 LYS A N 1
ATOM 763 C CA . LYS A 1 97 ? 19.477 -15.937 -19.814 1.00 92.12 97 LYS A CA 1
ATOM 764 C C . LYS A 1 97 ? 19.455 -15.276 -21.192 1.00 92.12 97 LYS A C 1
ATOM 766 O O . LYS A 1 97 ? 19.513 -14.045 -21.272 1.00 92.12 97 LYS A O 1
ATOM 771 N N . ARG A 1 98 ? 19.378 -16.075 -22.259 1.00 96.00 98 ARG A N 1
ATOM 772 C CA . ARG A 1 98 ? 19.302 -15.592 -23.643 1.00 96.00 98 ARG A CA 1
ATOM 773 C C . ARG A 1 98 ? 17.975 -14.880 -23.907 1.00 96.00 98 ARG A C 1
ATOM 775 O O . ARG A 1 98 ? 17.990 -13.746 -24.379 1.00 96.00 98 ARG A O 1
ATOM 782 N N . GLU A 1 99 ? 16.854 -15.489 -23.538 1.00 95.00 99 GLU A N 1
ATOM 783 C CA . GLU A 1 99 ? 15.517 -14.903 -23.692 1.00 95.00 99 GLU A CA 1
ATOM 784 C C . GLU A 1 99 ? 15.350 -13.635 -22.845 1.00 95.00 99 GLU A C 1
ATOM 786 O O . GLU A 1 99 ? 14.883 -12.604 -23.334 1.00 95.00 99 GLU A O 1
ATOM 791 N N . ALA A 1 100 ? 15.830 -13.649 -21.597 1.00 94.25 100 ALA A N 1
ATOM 792 C CA . ALA A 1 100 ? 15.823 -12.474 -20.730 1.00 94.25 100 ALA A CA 1
ATOM 793 C C . ALA A 1 100 ? 16.679 -11.327 -21.295 1.00 94.25 100 ALA A C 1
ATOM 795 O O . ALA A 1 100 ? 16.347 -10.152 -21.125 1.00 94.25 100 ALA A O 1
ATOM 796 N N . LEU A 1 101 ? 17.802 -11.628 -21.958 1.00 95.75 101 LEU A N 1
ATOM 797 C CA . LEU A 1 101 ? 18.593 -10.618 -22.665 1.00 95.75 101 LEU A CA 1
ATOM 798 C C . LEU A 1 101 ? 17.821 -10.041 -23.857 1.00 95.75 101 LEU A C 1
ATOM 800 O O . LEU A 1 101 ? 17.770 -8.821 -24.009 1.00 95.75 101 LEU A O 1
ATOM 804 N N . GLU A 1 102 ? 17.190 -10.890 -24.665 1.00 97.50 102 GLU A N 1
ATOM 805 C CA . GLU A 1 102 ? 16.388 -10.452 -25.808 1.00 97.50 102 GLU A CA 1
ATOM 806 C C . GLU A 1 102 ? 15.239 -9.532 -25.371 1.00 97.50 102 GLU A C 1
ATOM 808 O O . GLU A 1 102 ? 15.054 -8.447 -25.932 1.00 97.50 102 GLU A O 1
ATOM 813 N N . LEU A 1 103 ? 14.512 -9.911 -24.317 1.00 96.62 103 LEU A N 1
ATOM 814 C CA . LEU A 1 103 ? 13.437 -9.100 -23.757 1.00 96.62 103 LEU A CA 1
ATOM 815 C C . LEU A 1 103 ? 13.957 -7.758 -23.229 1.00 96.62 103 LEU A C 1
ATOM 817 O O . LEU A 1 103 ? 13.393 -6.712 -23.553 1.00 96.62 103 LEU A O 1
ATOM 821 N N . ARG A 1 104 ? 15.063 -7.751 -22.471 1.00 94.38 104 ARG A N 1
ATOM 822 C CA . ARG A 1 104 ? 15.683 -6.506 -21.985 1.00 94.38 104 ARG A CA 1
ATOM 823 C C . ARG A 1 104 ? 16.102 -5.589 -23.132 1.00 94.38 104 ARG A C 1
ATOM 825 O O . ARG A 1 104 ? 15.878 -4.384 -23.039 1.00 94.38 104 ARG A O 1
ATOM 832 N N . ASN A 1 105 ? 16.635 -6.136 -24.223 1.00 96.06 105 ASN A N 1
ATOM 833 C CA . ASN A 1 105 ? 16.998 -5.358 -25.408 1.00 96.06 105 ASN A CA 1
ATOM 834 C C . ASN A 1 105 ? 15.763 -4.739 -26.080 1.00 96.06 105 ASN A C 1
ATOM 836 O O . ASN A 1 105 ? 15.780 -3.554 -26.421 1.00 96.06 105 ASN A O 1
ATOM 840 N N . LYS A 1 106 ? 14.663 -5.496 -26.206 1.00 96.75 106 LYS A N 1
ATOM 841 C CA . LYS A 1 106 ? 13.379 -4.982 -26.721 1.00 96.75 106 LYS A CA 1
ATOM 842 C C . LYS A 1 106 ? 12.822 -3.864 -25.835 1.00 96.75 106 LYS A C 1
ATOM 844 O O . LYS A 1 106 ? 12.444 -2.810 -26.347 1.00 96.75 106 LYS A O 1
ATOM 849 N N . LEU A 1 107 ? 12.832 -4.049 -24.514 1.00 92.88 107 LEU A N 1
ATOM 850 C CA . LEU A 1 107 ? 12.377 -3.043 -23.547 1.00 92.88 107 LEU A CA 1
ATOM 851 C C . LEU A 1 107 ? 13.266 -1.790 -23.552 1.00 92.88 107 LEU A C 1
ATOM 853 O O . LEU A 1 107 ? 12.756 -0.672 -23.471 1.00 92.88 107 LEU A O 1
ATOM 857 N N . LEU A 1 108 ? 14.584 -1.946 -23.701 1.00 92.69 108 LEU A N 1
ATOM 858 C CA . LEU A 1 108 ? 15.516 -0.826 -23.831 1.00 92.69 108 LEU A CA 1
ATOM 859 C C . LEU A 1 108 ? 15.262 -0.035 -25.120 1.00 92.69 108 LEU A C 1
ATOM 861 O O . LEU A 1 108 ? 15.175 1.193 -25.077 1.00 92.69 108 LEU A O 1
ATOM 865 N N . MET A 1 109 ? 15.081 -0.728 -26.248 1.00 94.81 109 MET A N 1
ATOM 866 C CA . MET A 1 109 ? 14.718 -0.104 -27.520 1.00 94.81 109 MET A CA 1
ATOM 867 C C . MET A 1 109 ? 13.399 0.667 -27.400 1.00 94.81 109 MET A C 1
ATOM 869 O O . MET A 1 109 ? 13.329 1.822 -27.824 1.00 94.81 109 MET A O 1
ATOM 873 N N . PHE A 1 110 ? 12.372 0.063 -26.791 1.00 91.25 110 PHE A N 1
ATOM 874 C CA . PHE A 1 110 ? 11.108 0.740 -26.503 1.00 91.25 110 PHE A CA 1
ATOM 875 C C . PHE A 1 110 ? 11.336 2.001 -25.662 1.00 91.25 110 PHE A C 1
ATOM 877 O O . PHE A 1 110 ? 10.859 3.074 -26.024 1.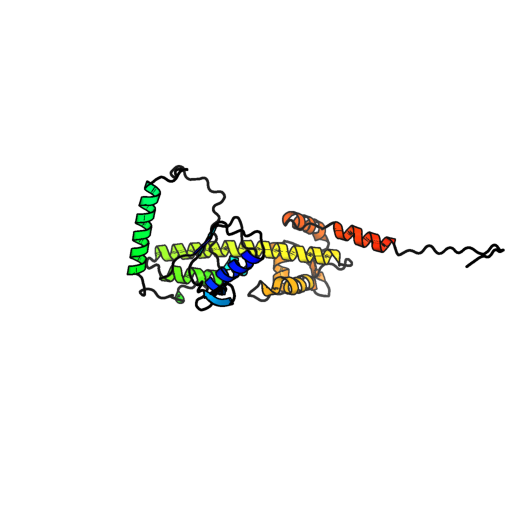00 91.25 110 PHE A O 1
ATOM 884 N N . ARG A 1 111 ? 12.128 1.913 -24.586 1.00 88.25 111 ARG A N 1
ATOM 885 C CA . ARG A 1 111 ? 12.425 3.049 -23.703 1.00 88.25 111 ARG A CA 1
ATOM 886 C C . ARG A 1 111 ? 13.079 4.209 -24.454 1.00 88.25 111 ARG A C 1
ATOM 888 O O . ARG A 1 111 ? 12.694 5.350 -24.225 1.00 88.25 111 ARG A O 1
ATOM 895 N N . ILE A 1 112 ? 14.037 3.933 -25.343 1.00 91.19 112 ILE A N 1
ATOM 896 C CA . ILE A 1 112 ? 14.705 4.955 -26.168 1.00 91.19 112 ILE A CA 1
ATOM 897 C C . ILE A 1 112 ? 13.714 5.566 -27.161 1.00 91.19 112 ILE A C 1
ATOM 899 O O . ILE A 1 112 ? 13.599 6.785 -27.245 1.00 91.19 112 ILE A O 1
ATOM 903 N N . ARG A 1 113 ? 12.953 4.731 -27.878 1.00 90.75 113 ARG A N 1
ATOM 904 C CA . ARG A 1 113 ? 11.980 5.192 -28.879 1.00 90.75 113 ARG A CA 1
ATOM 905 C C . ARG A 1 113 ? 10.821 5.976 -28.272 1.00 90.75 113 ARG A C 1
ATOM 907 O O . ARG A 1 113 ? 10.253 6.807 -28.975 1.00 90.75 113 ARG A O 1
ATOM 914 N N . SER A 1 114 ? 10.467 5.716 -27.018 1.00 87.94 114 SER A N 1
ATOM 915 C CA . SER A 1 114 ? 9.365 6.370 -26.302 1.00 87.94 114 SER A CA 1
ATOM 916 C C . SER A 1 114 ? 9.823 7.538 -25.424 1.00 87.94 114 SER A C 1
ATOM 918 O O . SER A 1 114 ? 8.982 8.267 -24.893 1.00 87.94 114 SER A O 1
ATOM 920 N N . PHE A 1 115 ? 11.135 7.740 -25.255 1.00 88.25 115 PHE A N 1
ATOM 921 C CA . PHE A 1 115 ? 11.672 8.780 -24.380 1.00 88.25 115 PHE A CA 1
ATOM 922 C C . PHE A 1 115 ? 11.197 10.171 -24.819 1.00 88.25 115 PHE A C 1
ATOM 924 O O . PHE A 1 115 ? 11.327 10.544 -25.981 1.00 88.25 115 PHE A O 1
ATOM 931 N N . GLY A 1 116 ? 10.614 10.928 -23.887 1.00 86.94 116 GLY A N 1
ATOM 932 C CA . GLY A 1 116 ? 10.099 12.280 -24.135 1.00 86.94 116 GLY A CA 1
ATOM 933 C C . GLY A 1 116 ? 8.787 12.359 -24.927 1.00 86.94 116 GLY A C 1
ATOM 934 O O . GLY A 1 116 ? 8.240 13.448 -25.049 1.00 86.94 116 GLY A O 1
ATOM 935 N N . LYS A 1 117 ? 8.249 11.239 -25.433 1.00 88.38 117 LYS A N 1
ATOM 936 C CA . LYS A 1 117 ? 7.014 11.234 -26.242 1.00 88.38 117 LYS A CA 1
ATOM 937 C C . LYS A 1 117 ? 5.726 11.213 -25.426 1.00 88.38 117 LYS A C 1
ATOM 939 O O . LYS A 1 117 ? 4.671 11.554 -25.946 1.00 88.38 117 LYS A O 1
ATOM 944 N N . ARG A 1 118 ? 5.793 10.753 -24.176 1.00 85.56 118 ARG A N 1
ATOM 945 C CA . ARG A 1 118 ? 4.628 10.621 -23.295 1.00 85.56 118 ARG A CA 1
ATOM 946 C C . ARG A 1 118 ? 4.720 11.620 -22.162 1.00 85.56 118 ARG A C 1
ATOM 948 O O . ARG A 1 118 ? 5.779 11.787 -21.557 1.00 85.56 118 ARG A O 1
ATOM 955 N N . GLN A 1 119 ? 3.588 12.236 -21.873 1.00 88.19 119 GLN A N 1
ATOM 956 C CA . GLN A 1 119 ? 3.374 13.023 -20.674 1.00 88.19 119 GLN A CA 1
ATOM 957 C C . GLN A 1 119 ? 2.315 12.328 -19.833 1.00 88.19 119 GLN A C 1
ATOM 959 O O . GLN A 1 119 ? 1.522 11.543 -20.349 1.00 88.19 119 GLN A O 1
ATOM 964 N N . ILE A 1 120 ? 2.348 12.588 -18.532 1.00 90.62 120 ILE A N 1
ATOM 965 C CA . ILE A 1 120 ? 1.301 12.115 -17.637 1.00 90.62 120 ILE A CA 1
ATOM 966 C C . ILE A 1 120 ? 0.004 12.813 -18.044 1.00 90.62 120 ILE A C 1
ATOM 968 O O . ILE A 1 120 ? -0.009 14.039 -18.124 1.00 90.62 120 ILE A O 1
ATOM 972 N N . ASP A 1 121 ? -1.053 12.041 -18.282 1.00 92.56 121 ASP A N 1
ATOM 973 C CA . ASP A 1 121 ? -2.392 12.553 -18.563 1.00 92.56 121 ASP A CA 1
ATOM 974 C C . ASP A 1 121 ? -3.261 12.460 -17.294 1.00 92.56 121 ASP A C 1
ATOM 976 O O . ASP A 1 121 ? -3.718 11.369 -16.931 1.00 92.56 121 ASP A O 1
ATOM 980 N N . PRO A 1 122 ? -3.513 13.585 -16.595 1.00 89.75 122 PRO A N 1
ATOM 981 C CA . PRO A 1 122 ? -4.338 13.595 -15.391 1.00 89.75 122 PRO A CA 1
ATOM 982 C C . PRO A 1 122 ? -5.796 13.194 -15.645 1.00 89.75 122 PRO A C 1
ATOM 984 O O . PRO A 1 122 ? -6.481 12.807 -14.699 1.00 89.75 122 PRO A O 1
ATOM 987 N N . ALA A 1 123 ? -6.287 13.269 -16.888 1.00 92.81 123 ALA A N 1
ATOM 988 C CA . ALA A 1 123 ? -7.655 12.877 -17.226 1.00 92.81 123 ALA A CA 1
ATOM 989 C C . ALA A 1 123 ? -7.876 11.359 -17.117 1.00 92.81 123 ALA A C 1
ATOM 991 O O . ALA A 1 123 ? -9.013 10.908 -16.995 1.00 92.81 123 ALA A O 1
ATOM 992 N N . LEU A 1 124 ? -6.799 10.565 -17.107 1.00 92.62 124 LEU A N 1
ATOM 993 C CA . LEU A 1 124 ? -6.859 9.113 -16.920 1.00 92.62 124 LEU A CA 1
ATOM 994 C C . LEU A 1 124 ? -7.055 8.693 -15.456 1.00 92.62 124 LEU A C 1
ATOM 996 O O . LEU A 1 124 ? -7.205 7.500 -15.189 1.00 92.62 124 LEU A O 1
ATOM 1000 N N . ALA A 1 125 ? -7.053 9.642 -14.518 1.00 92.06 125 ALA A N 1
ATOM 1001 C CA . ALA A 1 125 ? -7.250 9.377 -13.101 1.00 92.06 125 ALA A CA 1
ATOM 1002 C C . ALA A 1 125 ? -8.669 8.864 -12.806 1.00 92.06 125 ALA A C 1
ATOM 1004 O O . ALA A 1 125 ? -9.651 9.594 -12.945 1.00 92.06 125 ALA A O 1
ATOM 1005 N N . ASP A 1 126 ? -8.770 7.628 -12.315 1.00 88.19 126 ASP A N 1
ATOM 1006 C CA . ASP A 1 126 ? -10.001 7.123 -11.711 1.00 88.19 126 ASP A CA 1
ATOM 1007 C C . ASP A 1 126 ? -10.116 7.694 -10.286 1.00 88.19 126 ASP A C 1
ATOM 1009 O O . ASP A 1 126 ? -9.265 7.450 -9.430 1.00 88.19 126 ASP A O 1
ATOM 1013 N N . ARG A 1 127 ? -11.147 8.512 -10.046 1.00 85.19 127 ARG A N 1
ATOM 1014 C CA . ARG A 1 127 ? -11.417 9.133 -8.736 1.00 85.19 127 ARG A CA 1
ATOM 1015 C C . ARG A 1 127 ? -12.206 8.223 -7.793 1.00 85.19 127 ARG A C 1
ATOM 1017 O O . ARG A 1 127 ? -12.463 8.618 -6.659 1.00 85.19 127 ARG A O 1
ATOM 1024 N N . SER A 1 128 ? -12.642 7.056 -8.266 1.00 81.88 128 SER A N 1
ATOM 1025 C CA . SER A 1 128 ? -13.378 6.085 -7.453 1.00 81.88 128 SER A CA 1
ATOM 1026 C C . SER A 1 128 ? -12.470 5.193 -6.606 1.00 81.88 128 SER A C 1
ATOM 1028 O O . SER A 1 128 ? -12.964 4.572 -5.669 1.00 81.88 128 SER A O 1
ATOM 1030 N N . ILE A 1 129 ? -11.165 5.160 -6.896 1.00 85.12 129 ILE A N 1
ATOM 1031 C CA . ILE A 1 129 ? -10.167 4.383 -6.151 1.00 85.12 129 ILE A CA 1
ATOM 1032 C C . ILE A 1 129 ? -9.333 5.277 -5.220 1.00 85.12 129 ILE A C 1
ATOM 1034 O O . ILE A 1 129 ? -9.406 6.507 -5.265 1.00 85.12 129 ILE A O 1
ATOM 1038 N N . GLU A 1 130 ? -8.538 4.648 -4.355 1.00 78.69 130 GLU A N 1
ATOM 1039 C CA . GLU A 1 130 ? -7.674 5.341 -3.391 1.00 78.69 130 GLU A CA 1
ATOM 1040 C C . GLU A 1 130 ? -6.661 6.278 -4.084 1.00 78.69 130 GLU A C 1
ATOM 1042 O O . GLU A 1 130 ? -5.986 5.854 -5.027 1.00 78.69 130 GLU A O 1
ATOM 1047 N N . PRO A 1 131 ? -6.475 7.528 -3.604 1.00 82.69 131 PRO A N 1
ATOM 1048 C CA . PRO A 1 131 ? -5.633 8.525 -4.272 1.00 82.69 131 PRO A CA 1
ATOM 1049 C C . PRO A 1 131 ? -4.190 8.078 -4.531 1.00 82.69 131 PRO A C 1
ATOM 1051 O O . PRO A 1 131 ? -3.623 8.395 -5.577 1.00 82.69 131 PRO A O 1
ATOM 1054 N N . ARG A 1 132 ? -3.588 7.336 -3.592 1.00 80.06 132 ARG A N 1
ATOM 1055 C CA . ARG A 1 132 ? -2.224 6.795 -3.730 1.00 80.06 132 ARG A CA 1
ATOM 1056 C C . ARG A 1 132 ? -2.128 5.779 -4.860 1.00 80.06 132 ARG A C 1
ATOM 1058 O O . ARG A 1 132 ? -1.196 5.841 -5.656 1.00 80.06 132 ARG A O 1
ATOM 1065 N N . LEU A 1 133 ? -3.139 4.928 -4.993 1.00 86.19 133 LEU A N 1
ATOM 1066 C CA . LEU A 1 133 ? -3.230 3.965 -6.079 1.00 86.19 133 LEU A CA 1
ATOM 1067 C C . LEU A 1 133 ? -3.388 4.685 -7.425 1.00 86.19 133 LEU A C 1
ATOM 1069 O O . LEU A 1 133 ? -2.653 4.408 -8.372 1.00 86.19 133 LEU A O 1
ATOM 1073 N N . THR A 1 134 ? -4.251 5.705 -7.492 1.00 89.75 134 THR A N 1
ATOM 1074 C CA . THR A 1 134 ? -4.388 6.559 -8.683 1.00 89.75 134 THR A CA 1
ATOM 1075 C C . THR A 1 134 ? -3.053 7.199 -9.082 1.00 89.75 134 THR A C 1
ATOM 1077 O O . THR A 1 134 ? -2.711 7.205 -10.264 1.00 89.75 134 THR A O 1
ATOM 1080 N N . GLN A 1 135 ? -2.262 7.691 -8.120 1.00 87.50 135 GLN A N 1
ATOM 1081 C CA . GLN A 1 135 ? -0.937 8.273 -8.384 1.00 87.50 135 GLN A CA 1
ATOM 1082 C C . GLN A 1 135 ? 0.042 7.276 -9.024 1.00 87.50 135 GLN A C 1
ATOM 1084 O O . GLN A 1 135 ? 0.850 7.687 -9.858 1.00 87.50 135 GLN A O 1
ATOM 1089 N N . ILE A 1 136 ? -0.035 5.989 -8.673 1.00 90.25 136 ILE A N 1
ATOM 1090 C CA . ILE A 1 136 ? 0.829 4.934 -9.223 1.00 90.25 136 ILE A CA 1
ATOM 1091 C C . ILE A 1 136 ? 0.381 4.526 -10.632 1.00 90.25 136 ILE A C 1
ATOM 1093 O O . ILE A 1 136 ? 1.206 4.403 -11.541 1.00 90.25 136 ILE A O 1
ATOM 1097 N N . PHE A 1 137 ? -0.925 4.335 -10.837 1.00 93.44 137 PHE A N 1
ATOM 1098 C CA . PHE A 1 137 ? -1.457 3.800 -12.093 1.00 93.44 137 PHE A CA 1
ATOM 1099 C C . PHE A 1 137 ? -1.555 4.837 -13.216 1.00 93.44 137 PHE A C 1
ATOM 1101 O O . PHE A 1 137 ? -1.388 4.483 -14.383 1.00 93.44 137 PHE A O 1
ATOM 1108 N N . VAL A 1 138 ? -1.780 6.118 -12.911 1.00 94.25 138 VAL A N 1
ATOM 1109 C CA . VAL A 1 138 ? -1.905 7.175 -13.934 1.00 94.25 138 VAL A CA 1
ATOM 1110 C C . VAL A 1 138 ? -0.670 7.267 -14.851 1.00 94.25 138 VAL A C 1
ATOM 1112 O O . VAL A 1 138 ? -0.850 7.283 -16.074 1.00 94.25 138 VAL A O 1
ATOM 1115 N N . PRO A 1 139 ? 0.580 7.262 -14.342 1.00 91.06 139 PRO A N 1
ATOM 1116 C CA . PRO A 1 139 ? 1.768 7.191 -15.190 1.00 91.06 139 PRO A CA 1
ATOM 1117 C C . PRO A 1 139 ? 1.804 5.964 -16.109 1.00 91.06 139 PRO A C 1
ATOM 1119 O O . PRO A 1 139 ? 2.206 6.093 -17.263 1.00 91.06 139 PRO A O 1
ATOM 1122 N N . LEU A 1 140 ? 1.365 4.793 -15.634 1.00 92.12 140 LEU A N 1
ATOM 1123 C CA . LEU A 1 140 ? 1.326 3.563 -16.433 1.00 92.12 140 LEU A CA 1
ATOM 1124 C C . LEU A 1 140 ? 0.273 3.660 -17.548 1.00 92.12 140 LEU A C 1
ATOM 1126 O O . LEU A 1 140 ? 0.575 3.401 -18.713 1.00 92.12 140 LEU A O 1
ATOM 1130 N N . LEU A 1 141 ? -0.932 4.128 -17.213 1.00 94.88 141 LEU A N 1
ATOM 1131 C CA . LEU A 1 141 ? -2.026 4.356 -18.164 1.00 94.88 141 LEU A CA 1
ATOM 1132 C C . LEU A 1 141 ? -1.649 5.375 -19.249 1.00 94.88 141 LEU A C 1
ATOM 1134 O O . LEU A 1 141 ? -2.047 5.217 -20.402 1.00 94.88 141 LEU A O 1
ATOM 1138 N N . SER A 1 142 ? -0.845 6.381 -18.894 1.00 92.88 142 SER A N 1
ATOM 1139 C CA . SER A 1 142 ? -0.375 7.432 -19.810 1.00 92.88 142 SER A CA 1
ATOM 1140 C C . SER A 1 142 ? 0.624 6.925 -20.863 1.00 92.88 142 SER A C 1
ATOM 1142 O O . SER A 1 142 ? 0.850 7.584 -21.878 1.00 92.88 142 SER A O 1
ATOM 1144 N N . VAL A 1 143 ? 1.252 5.765 -20.636 1.00 90.81 143 VAL A N 1
ATOM 1145 C CA . VAL A 1 143 ? 2.203 5.153 -21.581 1.00 90.81 143 VAL A CA 1
ATOM 1146 C C . VAL A 1 143 ? 1.503 4.224 -22.578 1.00 90.81 143 VAL A C 1
ATOM 1148 O O . VAL A 1 143 ? 1.995 4.055 -23.695 1.00 90.81 143 VAL A O 1
ATOM 1151 N N . ILE A 1 144 ? 0.366 3.640 -22.197 1.00 92.06 144 ILE A N 1
ATOM 1152 C CA . ILE A 1 144 ? -0.376 2.662 -23.001 1.00 92.06 144 ILE A CA 1
ATOM 1153 C C . ILE A 1 144 ? -1.230 3.385 -24.045 1.00 92.06 144 ILE A C 1
ATOM 1155 O O . ILE A 1 144 ? -2.062 4.212 -23.686 1.00 92.06 144 ILE A O 1
ATOM 1159 N N . GLU A 1 145 ? -1.066 3.056 -25.327 1.00 88.94 145 GLU A N 1
ATOM 1160 C CA . GLU A 1 145 ? -1.908 3.582 -26.417 1.00 88.94 145 GLU A CA 1
ATOM 1161 C C . GLU A 1 145 ? -3.139 2.717 -26.691 1.00 88.94 145 GLU A C 1
ATOM 1163 O O . GLU A 1 145 ? -4.212 3.251 -26.962 1.00 88.94 145 GLU A O 1
ATOM 1168 N N . ASP A 1 146 ? -2.981 1.397 -26.602 1.00 94.38 146 ASP A N 1
ATOM 1169 C CA . ASP A 1 146 ? -4.046 0.435 -26.867 1.00 94.38 146 ASP A CA 1
ATOM 1170 C C . ASP A 1 146 ? -5.177 0.565 -25.834 1.00 94.38 146 ASP A C 1
ATOM 1172 O O . ASP A 1 146 ? -4.954 0.497 -24.622 1.00 94.38 146 ASP A O 1
ATOM 1176 N N . ALA A 1 147 ? -6.404 0.765 -26.318 1.00 94.50 147 ALA A N 1
ATOM 1177 C CA . ALA A 1 147 ? -7.562 0.989 -25.460 1.00 94.50 147 ALA A CA 1
ATOM 1178 C C . ALA A 1 147 ? -7.923 -0.246 -24.618 1.00 94.50 147 ALA A C 1
ATOM 1180 O O . ALA A 1 147 ? -8.311 -0.093 -23.459 1.00 94.50 147 ALA A O 1
ATOM 1181 N N . GLY A 1 148 ? -7.764 -1.452 -25.170 1.00 97.25 148 GLY A N 1
ATOM 1182 C CA . GLY A 1 148 ? -8.038 -2.705 -24.471 1.00 97.25 148 GLY A CA 1
ATOM 1183 C C . GLY A 1 148 ? -7.035 -2.957 -23.348 1.00 97.25 148 GLY A C 1
ATOM 1184 O O . GLY A 1 148 ? -7.432 -3.228 -22.218 1.00 97.25 148 GLY A O 1
ATOM 1185 N N . ALA A 1 149 ? -5.741 -2.776 -23.617 1.00 95.62 149 ALA A N 1
ATOM 1186 C CA . ALA A 1 149 ? -4.687 -2.876 -22.609 1.00 95.62 149 ALA A CA 1
ATOM 1187 C C . ALA A 1 149 ? -4.844 -1.811 -21.513 1.00 95.62 149 ALA A C 1
ATOM 1189 O O . ALA A 1 149 ? -4.606 -2.083 -20.335 1.00 95.62 149 ALA A O 1
ATOM 1190 N N . ARG A 1 150 ? -5.278 -0.599 -21.882 1.00 95.75 150 ARG A N 1
ATOM 1191 C CA . ARG A 1 150 ? -5.548 0.471 -20.917 1.00 95.75 150 ARG A CA 1
ATOM 1192 C C . ARG A 1 150 ? -6.721 0.113 -20.003 1.00 95.75 150 ARG A C 1
ATOM 1194 O O . ARG A 1 150 ? -6.631 0.345 -18.801 1.00 95.75 150 ARG A O 1
ATOM 1201 N N . GLU A 1 151 ? -7.792 -0.462 -20.545 1.00 96.00 151 GLU A N 1
ATOM 1202 C CA . GLU A 1 151 ? -8.933 -0.907 -19.739 1.00 96.00 151 GLU A CA 1
ATOM 1203 C C . GLU A 1 151 ? -8.580 -2.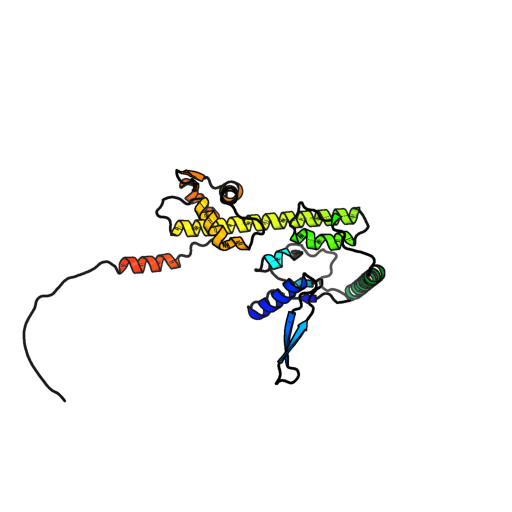109 -18.855 1.00 96.00 151 GLU A C 1
ATOM 1205 O O . GLU A 1 151 ? -8.928 -2.118 -17.677 1.00 96.00 151 GLU A O 1
ATOM 1210 N N . ALA A 1 152 ? -7.797 -3.064 -19.364 1.00 96.44 152 ALA A N 1
ATOM 1211 C CA . ALA A 1 152 ? -7.280 -4.168 -18.559 1.00 96.44 152 ALA A CA 1
ATOM 1212 C C . ALA A 1 152 ? -6.475 -3.655 -17.351 1.00 96.44 152 ALA A C 1
ATOM 1214 O O . ALA A 1 152 ? -6.690 -4.102 -16.227 1.00 96.44 152 ALA A O 1
ATOM 1215 N N . LEU A 1 153 ? -5.611 -2.651 -17.547 1.00 95.38 153 LEU A N 1
ATOM 1216 C CA . LEU A 1 153 ? -4.851 -2.060 -16.444 1.00 95.38 153 LEU A CA 1
ATOM 1217 C C . LEU A 1 153 ? -5.740 -1.297 -15.443 1.00 95.38 153 LEU A C 1
ATOM 1219 O O . LEU A 1 153 ? -5.462 -1.309 -14.245 1.00 95.38 153 LEU A O 1
ATOM 1223 N N . ARG A 1 154 ? -6.827 -0.656 -15.896 1.00 95.06 154 ARG A N 1
ATOM 1224 C CA . ARG A 1 154 ? -7.814 -0.052 -14.980 1.00 95.06 154 ARG A CA 1
ATOM 1225 C C . ARG A 1 154 ? -8.512 -1.100 -14.128 1.00 95.06 154 ARG A C 1
ATOM 1227 O O . ARG A 1 154 ? -8.762 -0.850 -12.951 1.00 95.06 154 ARG A O 1
ATOM 1234 N N . GLN A 1 155 ? -8.825 -2.251 -14.711 1.00 94.75 155 GLN A N 1
ATOM 1235 C CA . GLN A 1 155 ? -9.449 -3.341 -13.979 1.00 94.75 155 GLN A CA 1
ATOM 1236 C C . GLN A 1 155 ? -8.520 -3.869 -12.877 1.00 94.75 155 GLN A C 1
ATOM 1238 O O . GLN A 1 155 ? -8.958 -3.975 -11.733 1.00 94.75 155 GLN A O 1
ATOM 1243 N N . VAL A 1 156 ? -7.228 -4.038 -13.179 1.00 93.31 156 VAL A N 1
ATOM 1244 C CA . VAL A 1 156 ? -6.199 -4.361 -12.174 1.00 93.31 156 VAL A CA 1
ATOM 1245 C C . VAL A 1 156 ? -6.164 -3.307 -11.061 1.00 93.31 156 VAL A C 1
ATOM 1247 O O . VAL A 1 156 ? -6.216 -3.649 -9.885 1.00 93.31 156 VAL A O 1
ATOM 1250 N N . ALA A 1 157 ? -6.166 -2.011 -11.397 1.00 91.94 157 ALA A N 1
ATOM 1251 C CA . ALA A 1 157 ? -6.182 -0.947 -10.387 1.00 91.94 157 ALA A CA 1
ATOM 1252 C C . ALA A 1 157 ? -7.415 -1.017 -9.462 1.00 91.94 157 ALA A C 1
ATOM 1254 O O . ALA A 1 157 ? -7.331 -0.724 -8.270 1.00 91.94 157 ALA A O 1
ATOM 1255 N N . ARG A 1 158 ? -8.578 -1.416 -9.989 1.00 90.88 158 ARG A N 1
ATOM 1256 C CA . ARG A 1 158 ? -9.799 -1.596 -9.188 1.00 90.88 158 ARG A CA 1
ATOM 1257 C C . ARG A 1 158 ? -9.751 -2.839 -8.307 1.00 90.88 158 ARG A C 1
ATOM 1259 O O . ARG A 1 158 ? -10.362 -2.827 -7.243 1.00 90.88 158 ARG A O 1
ATOM 1266 N N . GLU A 1 159 ? -9.072 -3.894 -8.737 1.00 90.25 159 GLU A N 1
ATOM 1267 C CA . GLU A 1 159 ? -8.853 -5.104 -7.936 1.00 90.25 159 GLU A CA 1
ATOM 1268 C C . GLU A 1 159 ? -7.942 -4.802 -6.748 1.00 90.25 159 GLU A C 1
ATOM 1270 O O . GLU A 1 159 ? -8.381 -4.971 -5.611 1.00 90.25 159 GLU A O 1
ATOM 1275 N N . TYR A 1 160 ? -6.794 -4.165 -6.994 1.00 88.25 160 TYR A N 1
ATOM 1276 C CA . TYR A 1 160 ? -5.918 -3.643 -5.940 1.00 88.25 160 TYR A CA 1
ATOM 1277 C C . TYR A 1 160 ? -6.663 -2.736 -4.950 1.00 88.25 160 TYR A C 1
ATOM 1279 O O . TYR A 1 160 ? -6.471 -2.816 -3.740 1.00 88.25 160 TYR A O 1
ATOM 1287 N N . HIS A 1 161 ? -7.552 -1.865 -5.442 1.00 87.31 161 HIS A N 1
ATOM 1288 C CA . HIS A 1 161 ? -8.358 -1.018 -4.565 1.00 87.31 161 HIS A CA 1
ATOM 1289 C C . HIS A 1 161 ? -9.289 -1.832 -3.655 1.00 87.31 161 HIS A C 1
ATOM 1291 O O . HIS A 1 161 ? -9.433 -1.495 -2.481 1.00 87.31 161 HIS A O 1
ATOM 1297 N N . LYS A 1 162 ? -9.937 -2.877 -4.184 1.00 86.00 162 LYS A N 1
ATOM 1298 C CA . LYS A 1 162 ? -10.845 -3.728 -3.402 1.00 86.00 162 LYS A CA 1
ATOM 1299 C C . LYS A 1 162 ? -10.102 -4.471 -2.299 1.00 86.00 162 LYS A C 1
ATOM 1301 O O . LYS A 1 162 ? -10.612 -4.502 -1.183 1.00 86.00 162 LYS A O 1
ATOM 1306 N N . GLU A 1 163 ? -8.934 -5.025 -2.609 1.00 82.94 163 GLU A N 1
ATOM 1307 C CA . GLU A 1 163 ? -8.070 -5.707 -1.638 1.00 82.94 163 GLU A CA 1
ATOM 1308 C C . GLU A 1 163 ? -7.631 -4.736 -0.541 1.00 82.94 163 GLU A C 1
ATOM 1310 O O . GLU A 1 163 ? -7.943 -4.947 0.628 1.00 82.94 163 GLU A O 1
ATOM 1315 N N . LEU A 1 164 ? -7.093 -3.573 -0.921 1.00 78.75 164 LEU A N 1
ATOM 1316 C CA . LEU A 1 164 ? -6.669 -2.542 0.027 1.00 78.75 164 LEU A CA 1
ATOM 1317 C C . LEU A 1 164 ? -7.808 -2.070 0.953 1.00 78.75 164 LEU A C 1
ATOM 1319 O O . LEU A 1 164 ? -7.595 -1.803 2.136 1.00 78.75 164 LEU A O 1
ATOM 1323 N N . VAL A 1 165 ? -9.032 -1.940 0.429 1.00 77.38 165 VAL A N 1
ATOM 1324 C CA . VAL A 1 165 ? -10.215 -1.579 1.229 1.00 77.38 165 VAL A CA 1
ATOM 1325 C C . VAL A 1 165 ? -10.643 -2.716 2.159 1.00 77.38 165 VAL A C 1
ATOM 1327 O O . VAL A 1 165 ? -11.133 -2.437 3.256 1.00 77.38 165 VAL A O 1
ATOM 1330 N N . ALA A 1 166 ? -10.499 -3.974 1.736 1.00 77.44 166 ALA A N 1
ATOM 1331 C CA . ALA A 1 166 ? -10.806 -5.135 2.563 1.00 77.44 166 ALA A CA 1
ATOM 1332 C C . ALA A 1 166 ? -9.825 -5.248 3.736 1.00 77.44 166 ALA A C 1
ATOM 1334 O O . ALA A 1 166 ? -10.280 -5.318 4.878 1.00 77.44 166 ALA A O 1
ATOM 1335 N N . ASP A 1 167 ? -8.522 -5.149 3.467 1.00 75.62 167 ASP A N 1
ATOM 1336 C CA . ASP A 1 167 ? -7.462 -5.222 4.478 1.00 75.62 167 ASP A CA 1
ATOM 1337 C C . ASP A 1 167 ? -7.592 -4.097 5.497 1.00 75.62 167 ASP A C 1
ATOM 1339 O O . ASP A 1 167 ? -7.700 -4.348 6.695 1.00 75.62 167 ASP A O 1
ATOM 1343 N N . ARG A 1 168 ? -7.746 -2.852 5.025 1.00 72.25 168 ARG A N 1
ATOM 1344 C CA . ARG A 1 168 ? -7.995 -1.707 5.911 1.00 72.25 168 ARG A CA 1
ATOM 1345 C C . ARG A 1 168 ? -9.280 -1.886 6.724 1.00 72.25 168 ARG A C 1
ATOM 1347 O O . ARG A 1 168 ? -9.379 -1.406 7.847 1.00 72.25 168 ARG A O 1
ATOM 1354 N N . GLY A 1 169 ? -10.294 -2.540 6.157 1.00 73.00 169 GLY A N 1
ATOM 1355 C CA . GLY A 1 169 ? -11.524 -2.875 6.869 1.00 73.00 169 GLY A CA 1
ATOM 1356 C C . GLY A 1 169 ? -11.276 -3.825 8.042 1.00 73.00 169 GLY A C 1
ATOM 1357 O O . GLY A 1 169 ? -11.766 -3.554 9.135 1.00 73.00 169 GLY A O 1
ATOM 1358 N N . MET A 1 170 ? -10.503 -4.890 7.819 1.00 76.75 170 MET A N 1
ATOM 1359 C CA . MET A 1 170 ? -10.114 -5.852 8.855 1.00 76.75 170 MET A CA 1
ATOM 1360 C C . MET A 1 170 ? -9.201 -5.218 9.913 1.00 76.75 170 MET A C 1
ATOM 1362 O O . MET A 1 170 ? -9.414 -5.447 11.101 1.00 76.75 170 MET A O 1
ATOM 1366 N N . ASP A 1 171 ? -8.266 -4.357 9.505 1.00 80.19 171 ASP A N 1
ATOM 1367 C CA . ASP A 1 171 ? -7.400 -3.600 10.419 1.00 80.19 171 ASP A CA 1
ATOM 1368 C C . ASP A 1 171 ? -8.221 -2.670 11.329 1.00 80.19 171 ASP A C 1
ATOM 1370 O O . ASP A 1 171 ? -8.057 -2.673 12.546 1.00 80.19 171 ASP A O 1
ATOM 1374 N N . VAL A 1 172 ? -9.163 -1.906 10.760 1.00 86.06 172 VAL A N 1
ATOM 1375 C CA . VAL A 1 172 ? -10.055 -1.027 11.539 1.00 86.06 172 VAL A CA 1
ATOM 1376 C C . VAL A 1 172 ? -10.918 -1.835 12.507 1.00 86.06 172 VAL A C 1
ATOM 1378 O O . VAL A 1 172 ? -11.186 -1.385 13.618 1.00 86.06 172 VAL A O 1
ATOM 1381 N N . GLU A 1 173 ? -11.387 -3.013 12.094 1.00 89.12 173 GLU A N 1
ATOM 1382 C CA . GLU A 1 173 ? -12.121 -3.926 12.969 1.00 89.12 173 GLU A CA 1
ATOM 1383 C C . GLU A 1 173 ? -11.260 -4.374 14.161 1.00 89.12 173 GLU A C 1
ATOM 1385 O O . GLU A 1 173 ? -11.751 -4.320 15.288 1.00 89.12 173 GLU A O 1
ATOM 1390 N N . ALA A 1 174 ? -9.993 -4.735 13.930 1.00 86.62 174 ALA A N 1
ATOM 1391 C CA . ALA A 1 174 ? -9.042 -5.115 14.976 1.00 86.62 174 ALA A CA 1
ATOM 1392 C C . ALA A 1 174 ? -8.750 -3.955 15.944 1.00 86.62 174 ALA A C 1
ATOM 1394 O O . ALA A 1 174 ? -8.966 -4.096 17.143 1.00 86.62 174 ALA A O 1
ATOM 1395 N N . GLN A 1 175 ? -8.387 -2.777 15.427 1.00 88.94 175 GLN A N 1
ATOM 1396 C CA . GLN A 1 175 ? -8.104 -1.576 16.229 1.00 88.94 175 GLN A CA 1
ATOM 1397 C C . GLN A 1 175 ? -9.301 -1.157 17.094 1.00 88.94 175 GLN A C 1
ATOM 1399 O O . GLN A 1 175 ? -9.169 -0.801 18.264 1.00 88.94 175 GLN A O 1
ATOM 1404 N N . VAL A 1 176 ? -10.516 -1.216 16.535 1.00 93.69 176 VAL A N 1
ATOM 1405 C CA . VAL A 1 176 ? -11.735 -0.937 17.306 1.00 93.69 176 VAL A CA 1
ATOM 1406 C C . VAL A 1 176 ? -11.930 -1.970 18.418 1.00 93.69 176 VAL A C 1
ATOM 1408 O O . VAL A 1 176 ? -12.380 -1.595 19.498 1.00 93.69 176 VAL A O 1
ATOM 1411 N N . LEU A 1 177 ? -11.619 -3.247 18.181 1.00 92.12 177 LEU A N 1
ATOM 1412 C CA . LEU A 1 177 ? -11.708 -4.290 19.204 1.00 92.12 177 LEU A CA 1
ATOM 1413 C C . LEU A 1 177 ? -10.653 -4.116 20.307 1.00 92.12 177 LEU A C 1
ATOM 1415 O O . LEU A 1 177 ? -11.011 -4.260 21.472 1.00 92.12 177 LEU A O 1
ATOM 1419 N N . GLU A 1 178 ? -9.415 -3.750 19.977 1.00 90.62 178 GLU A N 1
ATOM 1420 C CA . GLU A 1 178 ? -8.360 -3.446 20.958 1.00 90.62 178 GLU A CA 1
ATOM 1421 C C . GLU A 1 178 ? -8.793 -2.316 21.902 1.00 90.62 178 GLU A C 1
ATOM 1423 O O . GLU A 1 178 ? -8.773 -2.476 23.121 1.00 90.62 178 GLU A O 1
ATOM 1428 N N . ILE A 1 179 ? -9.326 -1.222 21.349 1.00 94.06 179 ILE A N 1
ATOM 1429 C CA . ILE A 1 179 ? -9.869 -0.109 22.144 1.00 94.06 179 ILE A CA 1
ATOM 1430 C C . ILE A 1 179 ? -11.060 -0.557 22.997 1.00 94.06 179 ILE A C 1
ATOM 1432 O O . ILE A 1 179 ? -11.212 -0.119 24.136 1.00 94.06 179 ILE A O 1
ATOM 1436 N N . ILE A 1 180 ? -11.942 -1.415 22.471 1.00 93.31 180 ILE A N 1
ATOM 1437 C CA . ILE A 1 180 ? -13.054 -1.959 23.263 1.00 93.31 180 ILE A CA 1
ATOM 1438 C C . ILE A 1 180 ? -12.513 -2.779 24.440 1.00 93.31 180 ILE A C 1
ATOM 1440 O O . ILE A 1 180 ? -13.035 -2.634 25.541 1.00 93.31 180 ILE A O 1
ATOM 1444 N N . GLN A 1 181 ? -11.486 -3.607 24.236 1.00 91.00 181 GLN A N 1
ATOM 1445 C CA . GLN A 1 181 ? -10.871 -4.407 25.297 1.00 91.00 181 GLN A CA 1
ATOM 1446 C C . GLN A 1 181 ? -10.194 -3.520 26.354 1.00 91.00 181 GLN A C 1
ATOM 1448 O O . GLN A 1 181 ? -10.400 -3.727 27.551 1.00 91.00 181 GLN A O 1
ATOM 1453 N N . GLU A 1 182 ? -9.466 -2.483 25.928 1.00 89.75 182 GLU A N 1
ATOM 1454 C CA . GLU A 1 182 ? -8.882 -1.476 26.819 1.00 89.75 182 GLU A CA 1
ATOM 1455 C C . GLU A 1 182 ? -9.975 -0.824 27.680 1.00 89.75 182 GLU A C 1
ATOM 1457 O O . GLU A 1 182 ? -9.898 -0.828 28.909 1.00 89.75 182 GLU A O 1
ATOM 1462 N N . LEU A 1 183 ? -11.057 -0.348 27.055 1.00 90.44 183 LEU A N 1
ATOM 1463 C CA . LEU A 1 183 ? -12.177 0.278 27.758 1.00 90.44 183 LEU A CA 1
ATOM 1464 C C . LEU A 1 183 ? -12.939 -0.702 28.665 1.00 90.44 183 LEU A C 1
ATOM 1466 O O . LEU A 1 183 ? -13.451 -0.275 29.697 1.00 90.44 183 LEU A O 1
ATOM 1470 N N . GLN A 1 184 ? -13.002 -2.002 28.340 1.00 87.00 184 GLN A N 1
ATOM 1471 C CA . GLN A 1 184 ? -13.570 -3.017 29.241 1.00 87.00 184 GLN A CA 1
ATOM 1472 C C . GLN A 1 184 ? -12.772 -3.128 30.541 1.00 87.00 184 GLN A C 1
ATOM 1474 O O . GLN A 1 184 ? -13.376 -3.289 31.597 1.00 87.00 184 GLN A O 1
ATOM 1479 N N . SER A 1 185 ? -11.442 -3.011 30.480 1.00 80.12 185 SER A N 1
ATOM 1480 C CA . SER A 1 185 ? -10.578 -3.161 31.658 1.00 80.12 185 SER A CA 1
ATOM 1481 C C . SER A 1 185 ? -10.709 -2.019 32.676 1.00 80.12 185 SER A C 1
ATOM 1483 O O . SER A 1 185 ? -10.420 -2.215 33.854 1.00 80.12 185 SER A O 1
ATOM 1485 N N . VAL A 1 186 ? -11.180 -0.846 32.236 1.00 78.94 186 VAL A N 1
ATOM 1486 C CA . VAL A 1 186 ? -11.305 0.375 33.057 1.00 78.94 186 VAL A CA 1
ATOM 1487 C C . VAL A 1 186 ? -12.772 0.718 33.371 1.00 78.94 186 VAL A C 1
ATOM 1489 O O . VAL A 1 186 ? -13.050 1.652 34.117 1.00 78.94 186 VAL A O 1
ATOM 1492 N N . SER A 1 187 ? -13.745 -0.004 32.804 1.00 71.44 187 SER A N 1
ATOM 1493 C CA . SER A 1 187 ? -15.163 0.345 32.942 1.00 71.44 187 SER A CA 1
ATOM 1494 C C . SER A 1 187 ? -15.781 -0.177 34.243 1.00 71.44 187 SER A C 1
ATOM 1496 O O . SER A 1 187 ? -15.817 -1.379 34.487 1.00 71.44 187 SER A O 1
ATOM 1498 N N . ASP A 1 188 ? -16.430 0.714 35.000 1.00 65.81 188 ASP A N 1
ATOM 1499 C CA . ASP A 1 188 ? -17.226 0.395 36.201 1.00 65.81 188 ASP A CA 1
ATOM 1500 C C . ASP A 1 188 ? -18.600 -0.256 35.888 1.00 65.81 188 ASP A C 1
ATOM 1502 O O . ASP A 1 188 ? -19.573 -0.104 36.631 1.00 65.81 188 ASP A O 1
ATOM 1506 N N . GLY A 1 189 ? -18.743 -0.939 34.747 1.00 66.00 189 GLY A N 1
ATOM 1507 C CA . GLY A 1 189 ? -19.996 -1.593 34.337 1.00 66.00 189 GLY A CA 1
ATOM 1508 C C . GLY A 1 189 ? -21.063 -0.658 33.742 1.00 66.00 189 GLY A C 1
ATOM 1509 O O . GLY A 1 189 ? -22.201 -1.075 33.513 1.00 66.00 189 GLY A O 1
ATOM 1510 N N . SER A 1 190 ? -20.718 0.599 33.441 1.00 68.06 190 SER A N 1
ATOM 1511 C CA . SER A 1 190 ? -21.608 1.582 32.794 1.00 68.06 190 SER A CA 1
ATOM 1512 C C . SER A 1 190 ? -21.856 1.313 31.297 1.00 68.06 190 SER A C 1
ATOM 1514 O O . SER A 1 190 ? -22.786 1.879 30.709 1.00 68.06 190 SER A O 1
ATOM 1516 N N . GLY A 1 191 ? -21.092 0.389 30.705 1.00 78.88 191 GLY A N 1
ATOM 1517 C CA . GLY A 1 191 ? -21.157 0.010 29.295 1.00 78.88 191 GLY A CA 1
ATOM 1518 C C . GLY A 1 191 ? -20.310 0.923 28.406 1.00 78.88 191 GLY A C 1
ATOM 1519 O O . GLY A 1 191 ? -20.125 2.102 28.686 1.00 78.88 191 GLY A O 1
ATOM 1520 N N . ILE A 1 192 ? -19.796 0.378 27.304 1.00 90.25 192 ILE A N 1
ATOM 1521 C CA . ILE A 1 192 ? -18.802 1.071 26.473 1.00 90.25 192 ILE A CA 1
ATOM 1522 C C . ILE A 1 192 ? -19.493 1.975 25.458 1.00 90.25 192 ILE A C 1
ATOM 1524 O O . ILE A 1 192 ? -20.207 1.503 24.565 1.00 90.25 192 ILE A O 1
ATOM 1528 N N . ALA A 1 193 ? -19.278 3.286 25.573 1.00 93.38 193 ALA A N 1
ATOM 1529 C CA . ALA A 1 193 ? -19.890 4.270 24.692 1.00 93.38 193 ALA A CA 1
ATOM 1530 C C . ALA A 1 193 ? -19.186 4.349 23.328 1.00 93.38 193 ALA A C 1
ATOM 1532 O O . ALA A 1 193 ? -17.971 4.489 23.233 1.00 93.38 193 ALA A O 1
ATOM 1533 N N . ILE A 1 194 ? -19.964 4.406 22.240 1.00 95.00 194 ILE A N 1
ATOM 1534 C CA . ILE A 1 194 ? -19.428 4.589 20.875 1.00 95.00 194 ILE A CA 1
ATOM 1535 C C . ILE A 1 194 ? -18.625 5.889 20.752 1.00 95.00 194 ILE A C 1
ATOM 1537 O O . ILE A 1 194 ? -17.660 5.964 19.995 1.00 95.00 194 ILE A O 1
ATOM 1541 N N . LYS A 1 195 ? -19.036 6.929 21.484 1.00 94.25 195 LYS A N 1
ATOM 1542 C CA . LYS A 1 195 ? -18.331 8.212 21.507 1.00 94.25 195 LYS A CA 1
ATOM 1543 C C . LYS A 1 195 ? -16.940 8.071 22.128 1.00 94.25 195 LYS A C 1
ATOM 1545 O O . LYS A 1 195 ? -16.016 8.704 21.641 1.00 94.25 195 LYS A O 1
ATOM 1550 N N . GLU A 1 196 ? -16.807 7.244 23.156 1.00 93.19 196 GLU A N 1
ATOM 1551 C CA . GLU A 1 196 ? -15.548 7.006 23.859 1.00 93.19 196 GLU A CA 1
ATOM 1552 C C . GLU A 1 196 ? -14.581 6.187 23.005 1.00 93.19 196 GLU A C 1
ATOM 1554 O O . GLU A 1 196 ? -13.452 6.624 22.795 1.00 93.19 196 GLU A O 1
ATOM 1559 N N . ILE A 1 197 ? -15.072 5.108 22.379 1.00 94.88 197 ILE A N 1
ATOM 1560 C CA . ILE A 1 197 ? -14.311 4.343 21.376 1.00 94.88 197 ILE A CA 1
ATOM 1561 C C . ILE A 1 197 ? -13.805 5.279 20.275 1.00 94.88 197 ILE A C 1
ATOM 1563 O O . ILE A 1 197 ? -12.642 5.231 19.897 1.00 94.88 197 ILE A O 1
ATOM 1567 N N . ALA A 1 198 ? -14.665 6.162 19.759 1.00 95.12 198 ALA A N 1
ATOM 1568 C CA . ALA A 1 198 ? -14.276 7.081 18.696 1.00 95.12 198 ALA A CA 1
ATOM 1569 C C . ALA A 1 198 ? -13.226 8.106 19.138 1.00 95.12 198 ALA A C 1
ATOM 1571 O O . ALA A 1 198 ? -12.335 8.417 18.353 1.00 95.12 198 ALA A O 1
ATOM 1572 N N . SER A 1 199 ? -13.321 8.627 20.363 1.00 94.38 199 SER A N 1
ATOM 1573 C CA . SER A 1 199 ? -12.312 9.535 20.913 1.00 94.38 199 SER A CA 1
ATOM 1574 C C . SER A 1 199 ? -10.955 8.844 21.044 1.00 94.38 199 SER A C 1
ATOM 1576 O O . SER A 1 199 ? -9.969 9.384 20.552 1.00 94.38 199 SER A O 1
ATOM 1578 N N . ARG A 1 200 ? -10.919 7.633 21.620 1.00 92.38 200 ARG A N 1
ATOM 1579 C CA . ARG A 1 200 ? -9.695 6.825 21.747 1.00 92.38 200 ARG A CA 1
ATOM 1580 C C . ARG A 1 200 ? -9.109 6.447 20.392 1.00 92.38 200 ARG A C 1
ATOM 1582 O O . ARG A 1 200 ? -7.915 6.595 20.183 1.00 92.38 200 ARG A O 1
ATOM 1589 N N . PHE A 1 201 ? -9.951 6.074 19.430 1.00 93.75 201 PHE A N 1
ATOM 1590 C CA . PHE A 1 201 ? -9.504 5.754 18.073 1.00 93.75 201 PHE A CA 1
ATOM 1591 C C . PHE A 1 201 ? -8.858 6.959 17.385 1.00 93.75 201 PHE A C 1
ATOM 1593 O O . PHE A 1 201 ? -7.845 6.823 16.710 1.00 93.75 201 PHE A O 1
ATOM 1600 N N . ILE A 1 202 ? -9.437 8.153 17.540 1.00 91.38 202 ILE A N 1
ATOM 1601 C CA . ILE A 1 202 ? -8.855 9.385 16.990 1.00 91.38 202 ILE A CA 1
ATOM 1602 C C . ILE A 1 202 ? -7.509 9.689 17.653 1.00 91.38 202 ILE A C 1
ATOM 1604 O O . ILE A 1 202 ? -6.585 10.104 16.962 1.00 91.38 202 ILE A O 1
ATOM 1608 N N . GLU A 1 203 ? -7.406 9.488 18.965 1.00 89.94 203 GLU A N 1
ATOM 1609 C CA . GLU A 1 203 ? -6.183 9.709 19.739 1.00 89.94 203 GLU A CA 1
ATOM 1610 C C . GLU A 1 203 ? -5.059 8.736 19.344 1.00 89.94 203 GLU A C 1
ATOM 1612 O O . GLU A 1 203 ? -3.929 9.171 19.154 1.00 89.94 203 GLU A O 1
ATOM 1617 N N . GLN A 1 204 ? -5.371 7.448 19.169 1.00 83.56 204 GLN A N 1
ATOM 1618 C CA . GLN A 1 204 ? -4.382 6.395 18.903 1.00 83.56 204 GLN A CA 1
ATOM 1619 C C . GLN A 1 204 ? -4.053 6.215 17.410 1.00 83.56 204 GLN A C 1
ATOM 1621 O O . GLN A 1 204 ? -2.911 5.925 17.068 1.00 83.56 204 GLN A O 1
ATOM 1626 N N . HIS A 1 205 ? -5.032 6.395 16.517 1.00 82.88 205 HIS A N 1
ATOM 1627 C CA . HIS A 1 205 ? -4.912 6.055 15.090 1.00 82.88 205 HIS A CA 1
ATOM 1628 C C . HIS A 1 205 ? -5.327 7.185 14.142 1.00 82.88 205 HIS A C 1
ATOM 1630 O O . HIS A 1 205 ? -5.365 6.995 12.929 1.00 82.88 205 HIS A O 1
ATOM 1636 N N . GLY A 1 206 ? -5.681 8.372 14.646 1.00 77.19 206 GLY A N 1
ATOM 1637 C CA . GLY A 1 206 ? -6.240 9.444 13.817 1.00 77.19 206 GLY A CA 1
ATOM 1638 C C . GLY A 1 206 ? -5.325 9.919 12.683 1.00 77.19 206 GLY A C 1
ATOM 1639 O O . GLY A 1 206 ? -5.833 10.335 11.641 1.00 77.19 206 GLY A O 1
ATOM 1640 N N . GLU A 1 207 ? -4.004 9.835 12.862 1.00 72.69 207 GLU A N 1
ATOM 1641 C CA . GLU A 1 207 ? -3.004 10.266 11.873 1.00 72.69 207 GLU A CA 1
ATOM 1642 C C . GLU A 1 207 ? -2.881 9.315 10.671 1.00 72.69 207 GLU A C 1
ATOM 1644 O O . GLU A 1 207 ? -2.486 9.745 9.585 1.00 72.69 207 GLU A O 1
ATOM 1649 N N . ASP A 1 208 ? -3.304 8.056 10.821 1.00 68.50 208 ASP A N 1
ATOM 1650 C CA . ASP A 1 208 ? -3.242 7.041 9.762 1.00 68.50 208 ASP A CA 1
ATOM 1651 C C . ASP A 1 208 ? -4.336 7.227 8.692 1.00 68.50 208 ASP A C 1
ATOM 1653 O O . ASP A 1 208 ? -4.311 6.589 7.634 1.00 68.50 208 ASP A O 1
ATOM 1657 N N . PHE A 1 209 ? -5.310 8.114 8.936 1.00 68.69 209 PHE A N 1
ATOM 1658 C CA . PHE A 1 209 ? -6.465 8.320 8.065 1.00 68.69 209 PHE A CA 1
ATOM 1659 C C . PHE A 1 209 ? -6.455 9.704 7.407 1.00 68.69 209 PHE A C 1
ATOM 1661 O O . PHE A 1 209 ? -6.610 10.734 8.055 1.00 68.69 209 PHE A O 1
ATOM 1668 N N . GLU A 1 210 ? -6.430 9.734 6.067 1.00 63.91 210 GLU A N 1
ATOM 1669 C CA . GLU A 1 210 ? -6.572 10.984 5.295 1.00 63.91 210 GLU A CA 1
ATOM 1670 C C . GLU A 1 210 ? -7.958 11.647 5.477 1.00 63.91 210 GLU A C 1
ATOM 1672 O O . GLU A 1 210 ? -8.129 12.841 5.224 1.00 63.91 210 GLU A O 1
ATOM 1677 N N . ARG A 1 211 ? -8.977 10.885 5.903 1.00 75.50 211 ARG A N 1
ATOM 1678 C CA . ARG A 1 211 ? -10.333 11.388 6.174 1.00 75.50 211 ARG A CA 1
ATOM 1679 C C . ARG A 1 211 ? -10.608 11.421 7.670 1.00 75.50 211 ARG A C 1
ATOM 1681 O O . ARG A 1 211 ? -10.307 10.474 8.385 1.00 75.50 211 ARG A O 1
ATOM 1688 N N . LYS A 1 212 ? -11.311 12.468 8.110 1.00 81.56 212 LYS A N 1
ATOM 1689 C CA . LYS A 1 212 ? -11.707 12.639 9.510 1.00 81.56 212 LYS A CA 1
ATOM 1690 C C . LYS A 1 212 ? -12.539 11.452 10.014 1.00 81.56 212 LYS A C 1
ATOM 1692 O O . LYS A 1 212 ? -13.647 11.210 9.528 1.00 81.56 212 LYS A O 1
ATOM 1697 N N . VAL A 1 213 ? -12.029 10.775 11.039 1.00 86.44 213 VAL A N 1
ATOM 1698 C CA . VAL A 1 213 ? -12.754 9.755 11.805 1.00 86.44 213 VAL A CA 1
ATOM 1699 C C . VAL A 1 213 ? -13.890 10.422 12.590 1.00 86.44 213 VAL A C 1
ATOM 1701 O O . VAL A 1 213 ? -13.738 11.512 13.144 1.00 86.44 213 VAL A O 1
ATOM 1704 N N . THR A 1 214 ? -15.070 9.795 12.613 1.00 91.81 214 THR A N 1
ATOM 1705 C CA . THR A 1 214 ? -16.254 10.327 13.311 1.00 91.81 214 THR A CA 1
ATOM 1706 C C . THR A 1 214 ? -16.930 9.257 14.170 1.00 91.81 214 THR A C 1
ATOM 1708 O O . THR A 1 214 ? -16.940 8.087 13.774 1.00 91.81 214 THR A O 1
ATOM 1711 N N . PRO A 1 215 ? -17.605 9.630 15.279 1.00 92.56 215 PRO A N 1
ATOM 1712 C CA . PRO A 1 215 ? -18.379 8.680 16.084 1.00 92.56 215 PRO A CA 1
ATOM 1713 C C . PRO A 1 215 ? -19.453 7.930 15.286 1.00 92.56 215 PRO A C 1
ATOM 1715 O O . PRO A 1 215 ? -19.744 6.767 15.555 1.00 92.56 215 PRO A O 1
ATOM 1718 N N . HIS A 1 216 ? -20.029 8.572 14.265 1.00 93.75 216 HIS A N 1
ATOM 1719 C CA . HIS A 1 216 ? -20.986 7.926 13.369 1.00 93.75 216 HIS A CA 1
ATOM 1720 C C . HIS A 1 216 ? -20.339 6.796 12.553 1.00 93.75 216 HIS A C 1
ATOM 1722 O O . HIS A 1 216 ? -20.926 5.722 12.413 1.00 93.75 216 HIS A O 1
ATOM 1728 N N . TRP A 1 217 ? -19.132 7.024 12.028 1.00 93.25 217 TRP A N 1
ATOM 1729 C CA . TRP A 1 217 ? -18.396 6.014 11.275 1.00 93.25 217 TRP A CA 1
ATOM 1730 C C . TRP A 1 217 ? -17.981 4.836 12.163 1.00 93.25 217 TRP A C 1
ATOM 1732 O O . TRP A 1 217 ? -18.293 3.699 11.813 1.00 93.25 217 TRP A O 1
ATOM 1742 N N . ILE A 1 218 ? -17.430 5.096 13.353 1.00 95.12 218 ILE A N 1
ATOM 1743 C CA . ILE A 1 218 ? -17.107 4.052 14.343 1.00 95.12 218 ILE A CA 1
ATOM 1744 C C . ILE A 1 218 ? -18.358 3.254 14.723 1.00 95.12 218 ILE A C 1
ATOM 1746 O O . ILE A 1 218 ? -18.370 2.026 14.665 1.00 95.12 218 ILE A O 1
ATOM 1750 N N . GLY A 1 219 ? -19.480 3.930 14.984 1.00 94.88 219 GLY A N 1
ATOM 1751 C CA . GLY A 1 219 ? -20.752 3.258 15.246 1.00 94.88 219 GLY A CA 1
ATOM 1752 C C . GLY A 1 219 ? -21.264 2.409 14.074 1.00 94.88 219 GLY A C 1
ATOM 1753 O O . GLY A 1 219 ? -22.036 1.473 14.295 1.00 94.88 219 GLY A O 1
ATOM 1754 N N . ARG A 1 220 ? -20.872 2.712 12.828 1.00 94.50 220 ARG A N 1
ATOM 1755 C CA . ARG A 1 220 ? -21.167 1.877 11.654 1.00 94.50 220 ARG A CA 1
ATOM 1756 C C . ARG A 1 220 ? -20.245 0.661 11.598 1.00 94.50 220 ARG A C 1
ATOM 1758 O O . ARG A 1 220 ? -20.751 -0.411 11.277 1.00 94.50 220 ARG A O 1
ATOM 1765 N N . VAL A 1 221 ? -18.960 0.803 11.930 1.00 93.19 221 VAL A N 1
ATOM 1766 C CA . VAL A 1 221 ? -18.015 -0.323 12.058 1.00 93.19 221 VAL A CA 1
ATOM 1767 C C . VAL A 1 221 ? -18.537 -1.312 13.100 1.00 93.19 221 VAL A C 1
ATOM 1769 O O . VAL A 1 221 ? -18.849 -2.450 12.754 1.00 93.19 221 VAL A O 1
ATOM 1772 N N . VAL A 1 222 ? -18.795 -0.851 14.326 1.00 95.38 222 VAL A N 1
ATOM 1773 C CA . VAL A 1 222 ? -19.311 -1.689 15.424 1.00 95.38 222 VAL A CA 1
ATOM 1774 C C . VAL A 1 222 ? -20.564 -2.470 15.004 1.00 95.38 222 VAL A C 1
ATOM 1776 O O . VAL A 1 222 ? -20.636 -3.684 15.175 1.00 95.38 222 VAL A O 1
ATOM 1779 N N . ARG A 1 223 ? -21.538 -1.810 14.363 1.00 95.38 223 ARG A N 1
ATOM 1780 C CA . ARG A 1 223 ? -22.825 -2.440 14.015 1.00 95.38 223 ARG A CA 1
ATOM 1781 C C . ARG A 1 223 ? -22.824 -3.275 12.737 1.00 95.38 223 ARG A C 1
ATOM 1783 O O . ARG A 1 223 ? -23.585 -4.231 12.645 1.00 95.38 223 ARG A O 1
ATOM 1790 N N . ARG A 1 224 ? -22.071 -2.884 11.706 1.00 92.31 224 ARG A N 1
ATOM 1791 C CA . ARG A 1 224 ? -22.145 -3.513 10.369 1.00 92.31 224 ARG A CA 1
ATOM 1792 C C . ARG A 1 224 ? -20.998 -4.471 10.095 1.00 92.31 224 ARG A C 1
ATOM 1794 O O . ARG A 1 224 ? -21.190 -5.400 9.321 1.00 92.31 224 ARG A O 1
ATOM 1801 N N . LYS A 1 225 ? -19.836 -4.214 10.687 1.00 88.31 225 LYS A N 1
ATOM 1802 C CA . LYS A 1 225 ? -18.610 -4.975 10.463 1.00 88.31 225 LYS A CA 1
ATOM 1803 C C . LYS A 1 225 ? -18.391 -5.991 11.578 1.00 88.31 225 LYS A C 1
ATOM 1805 O O . LYS A 1 225 ? -18.484 -7.185 11.328 1.00 88.31 225 LYS A O 1
ATOM 1810 N N . LEU A 1 226 ? -18.306 -5.510 12.820 1.00 91.56 226 LEU A N 1
ATOM 1811 C CA . LEU A 1 226 ? -18.221 -6.360 14.018 1.00 91.56 226 LEU A CA 1
ATOM 1812 C C . LEU A 1 226 ? -19.571 -7.001 14.393 1.00 91.56 226 LEU A C 1
ATOM 1814 O O . LEU A 1 226 ? -19.637 -7.955 15.166 1.00 91.56 226 LEU A O 1
ATOM 1818 N N . GLN A 1 227 ? -20.665 -6.496 13.811 1.00 93.56 227 GLN A N 1
ATOM 1819 C CA . GLN A 1 227 ? -22.034 -6.978 14.022 1.00 93.56 227 GLN A CA 1
ATOM 1820 C C . GLN A 1 227 ? -22.482 -6.946 15.493 1.00 93.56 227 GLN A C 1
ATOM 1822 O O . GLN A 1 227 ? -23.317 -7.754 15.900 1.00 93.56 227 GLN A O 1
ATOM 1827 N N . LEU A 1 228 ? -21.936 -6.028 16.286 1.00 94.94 228 LEU A N 1
ATOM 1828 C CA . LEU A 1 228 ? -22.288 -5.847 17.688 1.00 94.94 228 LEU A CA 1
ATOM 1829 C C . LEU A 1 228 ? -23.546 -4.986 17.807 1.00 94.94 228 LEU A C 1
ATOM 1831 O O . LEU A 1 228 ? -23.700 -3.964 17.123 1.00 94.94 228 LEU A O 1
ATOM 1835 N N . ARG A 1 229 ? -24.461 -5.389 18.687 1.00 93.50 229 ARG A N 1
ATOM 1836 C CA . ARG A 1 229 ? -25.645 -4.586 19.010 1.00 93.50 229 ARG A CA 1
ATOM 1837 C C . ARG A 1 229 ? -25.272 -3.413 19.911 1.00 93.50 229 ARG A C 1
ATOM 1839 O O . ARG A 1 229 ? -24.400 -3.496 20.769 1.00 93.50 229 ARG A O 1
ATOM 1846 N N . THR A 1 230 ? -25.977 -2.305 19.715 1.00 94.19 230 THR A N 1
ATOM 1847 C CA . THR A 1 230 ? -25.814 -1.093 20.523 1.00 94.19 230 THR A CA 1
ATOM 1848 C C . THR A 1 230 ? -27.158 -0.652 21.074 1.00 94.19 230 THR A C 1
ATOM 1850 O O . THR A 1 230 ? -28.140 -0.641 20.329 1.00 94.19 230 THR A O 1
ATOM 1853 N N . GLU A 1 231 ? -27.178 -0.180 22.309 1.00 93.44 231 GLU A N 1
ATOM 1854 C CA . GLU A 1 231 ? -28.356 0.362 22.976 1.00 93.44 231 GLU A CA 1
ATOM 1855 C C . GLU A 1 231 ? -28.268 1.881 23.093 1.00 93.44 231 GLU A C 1
ATOM 1857 O O . GLU A 1 231 ? -27.185 2.458 23.2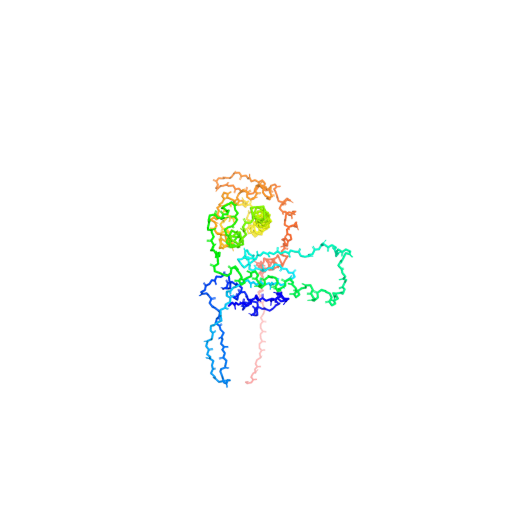14 1.00 93.44 231 GLU A O 1
ATOM 1862 N N . ARG A 1 232 ? -29.423 2.551 23.060 1.00 91.12 232 ARG A N 1
ATOM 1863 C CA . ARG A 1 232 ? -29.498 3.992 23.299 1.00 91.12 232 ARG A CA 1
ATOM 1864 C C . ARG A 1 232 ? -29.590 4.259 24.801 1.00 91.12 232 ARG A C 1
ATOM 1866 O O . ARG A 1 232 ? -30.509 3.784 25.459 1.00 91.12 232 ARG A O 1
ATOM 1873 N N . ARG A 1 233 ? -28.672 5.071 25.318 1.00 86.94 233 ARG A N 1
ATOM 1874 C CA . ARG A 1 233 ? -28.641 5.611 26.686 1.00 86.94 233 ARG A CA 1
ATOM 1875 C C . ARG A 1 233 ? -28.807 7.137 26.638 1.00 86.94 233 ARG A C 1
ATOM 1877 O O . ARG A 1 233 ? -28.877 7.729 25.559 1.00 86.94 233 ARG A O 1
ATOM 1884 N N . ARG A 1 234 ? -28.880 7.784 27.809 1.00 81.31 234 ARG A N 1
ATOM 1885 C CA . ARG A 1 234 ? -29.055 9.248 27.923 1.00 81.31 234 ARG A CA 1
ATOM 1886 C C . ARG A 1 234 ? -27.946 10.037 27.213 1.00 81.31 234 ARG A C 1
ATOM 1888 O O . ARG A 1 234 ? -28.250 11.029 26.564 1.00 81.31 234 ARG A O 1
ATOM 1895 N N . GLU A 1 235 ? -26.703 9.561 27.271 1.00 78.75 235 GLU A N 1
ATOM 1896 C CA . GLU A 1 235 ? -25.529 10.272 26.735 1.00 78.75 235 GLU A CA 1
ATOM 1897 C C . GLU A 1 235 ? -25.058 9.782 25.354 1.00 78.75 235 GLU A C 1
ATOM 1899 O O . GLU A 1 235 ? -24.089 10.299 24.799 1.00 78.75 235 GLU A O 1
ATOM 1904 N N . GLY A 1 236 ? -25.751 8.808 24.753 1.00 87.88 236 GLY A N 1
ATOM 1905 C CA . GLY A 1 236 ? -25.404 8.304 23.426 1.00 87.88 236 GLY A CA 1
ATOM 1906 C C . GLY A 1 236 ? -25.721 6.829 23.221 1.00 87.88 236 GLY A C 1
ATOM 1907 O O . GLY A 1 236 ? -26.590 6.262 23.880 1.00 87.88 236 GLY A O 1
ATOM 1908 N N . TYR A 1 237 ? -25.027 6.213 22.265 1.00 93.69 237 TYR A N 1
ATOM 1909 C CA . TYR A 1 237 ? -25.099 4.772 22.029 1.00 93.69 237 TYR A CA 1
ATOM 1910 C C . TYR A 1 237 ? -23.971 4.063 22.772 1.00 93.69 237 TYR A C 1
ATOM 1912 O O . TYR A 1 237 ? -22.820 4.491 22.674 1.00 93.69 237 TYR A O 1
ATOM 1920 N N . VAL A 1 238 ? -24.306 2.968 23.445 1.00 93.50 238 VAL A N 1
ATOM 1921 C CA . VAL A 1 238 ? -23.358 2.067 24.114 1.00 93.50 238 VAL A CA 1
ATOM 1922 C C . VAL A 1 238 ? -23.442 0.678 23.491 1.00 93.50 238 VAL A C 1
ATOM 1924 O O . VAL A 1 238 ? -24.491 0.316 22.953 1.00 93.50 238 VAL A O 1
ATOM 1927 N N . ILE A 1 239 ? -22.362 -0.098 23.530 1.00 93.06 239 ILE A N 1
ATOM 1928 C CA . ILE A 1 239 ? -22.411 -1.523 23.179 1.00 93.06 239 ILE A CA 1
ATOM 1929 C C . ILE A 1 239 ? -23.311 -2.234 24.198 1.00 93.06 239 ILE A C 1
ATOM 1931 O O . ILE A 1 239 ? -23.221 -1.975 25.397 1.00 93.06 239 ILE A O 1
ATOM 1935 N N . ALA A 1 240 ? -24.230 -3.072 23.714 1.00 89.19 240 ALA A N 1
ATOM 1936 C CA . ALA A 1 240 ? -25.165 -3.783 24.579 1.00 89.19 240 ALA A CA 1
ATOM 1937 C C . ALA A 1 240 ? -24.418 -4.804 25.448 1.00 89.19 240 ALA A C 1
ATOM 1939 O O . ALA A 1 240 ? -23.578 -5.546 24.941 1.00 89.19 240 ALA A O 1
ATOM 1940 N N . VAL A 1 241 ? -24.765 -4.890 26.735 1.00 84.81 241 VAL A N 1
ATOM 1941 C CA . VAL A 1 241 ? -24.132 -5.831 27.684 1.00 84.81 241 VAL A CA 1
ATOM 1942 C C . VAL A 1 241 ? -24.294 -7.285 27.215 1.00 84.81 241 VAL A C 1
ATOM 1944 O O . VAL A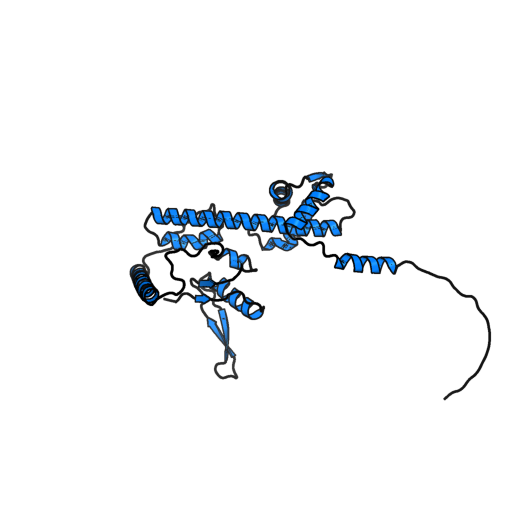 1 241 ? -23.406 -8.107 27.400 1.00 84.81 241 VAL A O 1
ATOM 1947 N N . SER A 1 242 ? -25.381 -7.593 26.500 1.00 87.00 242 SER A N 1
ATOM 1948 C CA . SER A 1 242 ? -25.630 -8.919 25.916 1.00 87.00 242 SER A CA 1
ATOM 1949 C C . SER A 1 242 ? -24.590 -9.375 24.886 1.00 87.00 242 SER A C 1
ATOM 1951 O O . SER A 1 242 ? -24.589 -10.541 24.499 1.00 87.00 242 SER A O 1
ATOM 1953 N N . GLU A 1 243 ? -23.749 -8.471 24.383 1.00 91.38 243 GLU A N 1
ATOM 1954 C CA . GLU A 1 243 ? -22.750 -8.777 23.358 1.00 91.38 243 GLU A CA 1
ATOM 1955 C C . GLU A 1 243 ? -21.412 -9.252 23.944 1.00 91.38 243 GLU A C 1
ATOM 1957 O O . GLU A 1 243 ? -20.511 -9.572 23.175 1.00 91.38 243 GLU A O 1
ATOM 1962 N N . GLU A 1 244 ? -21.272 -9.353 25.270 1.00 86.62 244 GLU A N 1
ATOM 1963 C CA . GLU A 1 244 ? -20.025 -9.747 25.946 1.00 86.62 244 GLU A CA 1
ATOM 1964 C C . GLU A 1 244 ? -19.458 -11.078 25.423 1.00 86.62 244 GLU A C 1
ATOM 1966 O O . GLU A 1 244 ? -18.319 -11.133 24.968 1.00 86.62 244 GLU A O 1
ATOM 1971 N N . ALA A 1 245 ? -20.283 -12.126 25.325 1.00 87.69 245 ALA A N 1
ATOM 1972 C CA . ALA A 1 245 ? -19.853 -13.417 24.776 1.00 87.69 245 ALA A CA 1
ATOM 1973 C C . ALA A 1 245 ? -19.448 -13.345 23.288 1.00 87.69 245 ALA A C 1
ATOM 1975 O O . ALA A 1 245 ? -18.650 -14.151 22.806 1.00 87.69 245 ALA A O 1
ATOM 1976 N N . LYS A 1 246 ? -20.017 -12.399 22.529 1.00 91.75 246 LYS A N 1
ATOM 1977 C CA . LYS A 1 246 ? -19.646 -12.170 21.128 1.00 91.75 246 LYS A CA 1
ATOM 1978 C C . LYS A 1 246 ? -18.332 -11.401 21.030 1.00 91.75 246 LYS A C 1
ATOM 1980 O O . LYS A 1 246 ? -17.540 -11.713 20.147 1.00 91.75 246 LYS A O 1
ATOM 1985 N N . LEU A 1 247 ? -18.098 -10.450 21.932 1.00 91.44 247 LEU A N 1
ATOM 1986 C CA . LEU A 1 247 ? -16.830 -9.738 22.054 1.00 91.44 247 LEU A CA 1
ATOM 1987 C C . LEU A 1 247 ? -15.688 -10.700 22.369 1.00 91.44 247 LEU A C 1
ATOM 1989 O O . LEU A 1 247 ? -14.706 -10.676 21.642 1.00 91.44 247 LEU A O 1
ATOM 1993 N N . THR A 1 248 ? -15.854 -11.624 23.322 1.00 88.44 248 THR A N 1
ATOM 1994 C CA . THR A 1 248 ? -14.834 -12.649 23.619 1.00 88.44 248 THR A CA 1
ATOM 1995 C C . THR A 1 248 ? -14.440 -13.441 22.369 1.00 88.44 248 THR A C 1
ATOM 1997 O O . THR A 1 248 ? -13.262 -13.543 22.044 1.00 88.44 248 THR A O 1
ATOM 2000 N N . ARG A 1 249 ? -15.426 -13.915 21.591 1.00 87.06 249 ARG A N 1
ATOM 2001 C CA . ARG A 1 249 ? -15.168 -14.634 20.327 1.00 87.06 249 ARG A CA 1
ATOM 2002 C C . ARG A 1 249 ? -14.501 -13.760 19.267 1.00 87.06 249 ARG A C 1
ATOM 2004 O O . ARG A 1 249 ? -13.759 -14.271 18.435 1.00 87.06 249 ARG A O 1
ATOM 2011 N N . LEU A 1 250 ? -14.815 -12.465 19.235 1.00 88.62 250 LEU A N 1
ATOM 2012 C CA . LEU A 1 250 ? -14.170 -11.523 18.324 1.00 88.62 250 LEU A CA 1
ATOM 2013 C C . LEU A 1 250 ? -12.721 -11.262 1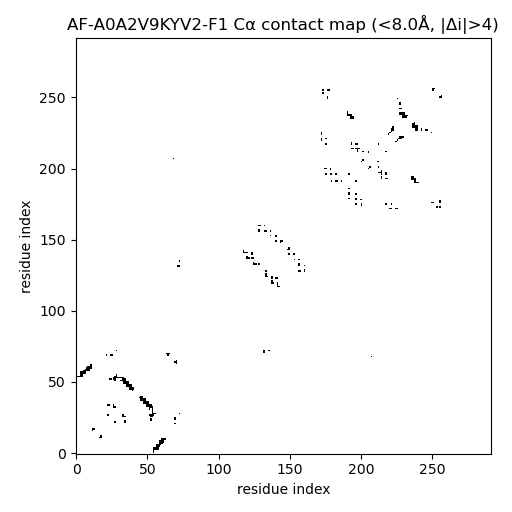8.751 1.00 88.62 250 LEU A C 1
ATOM 2015 O O . LEU A 1 250 ? -11.858 -11.270 17.887 1.00 88.62 250 LEU A O 1
ATOM 2019 N N . PHE A 1 251 ? -12.424 -11.124 20.042 1.00 88.00 251 PHE A N 1
ATOM 2020 C CA . PHE A 1 251 ? -11.043 -10.995 20.517 1.00 88.00 251 PHE A CA 1
ATOM 2021 C C . PHE A 1 251 ? -10.209 -12.220 20.143 1.00 88.00 251 PHE A C 1
ATOM 2023 O O . PHE A 1 251 ? -9.166 -12.071 19.516 1.00 88.00 251 PHE A O 1
ATOM 2030 N N . GLU A 1 252 ? -10.724 -13.427 20.393 1.00 80.50 252 GLU A N 1
ATOM 2031 C CA . GLU A 1 252 ? -10.071 -14.675 19.979 1.00 80.50 252 GLU A CA 1
ATOM 2032 C C . GLU A 1 252 ? -9.854 -14.735 18.461 1.00 80.50 252 GLU A C 1
ATOM 2034 O O . GLU A 1 252 ? -8.761 -15.044 17.993 1.00 80.50 252 GLU A O 1
ATOM 2039 N N . LYS A 1 253 ? -10.885 -14.401 17.671 1.00 76.44 253 LYS A N 1
ATOM 2040 C CA . LYS A 1 253 ? -10.816 -14.441 16.204 1.00 76.44 253 LYS A CA 1
ATOM 2041 C C . LYS A 1 253 ? -9.747 -13.500 15.640 1.00 76.44 253 LYS A C 1
ATOM 2043 O O . LYS A 1 253 ? -9.134 -13.839 14.632 1.00 76.44 253 LYS A O 1
ATOM 2048 N N . TYR A 1 254 ? -9.574 -12.323 16.238 1.00 79.94 254 TYR A N 1
ATOM 2049 C CA . TYR A 1 254 ? -8.606 -11.320 15.787 1.00 79.94 254 TYR A CA 1
ATOM 2050 C C . TYR A 1 254 ? -7.255 -11.434 16.517 1.00 79.94 254 TYR A C 1
ATOM 2052 O O . TYR A 1 254 ? -6.366 -10.637 16.246 1.00 79.94 254 TYR A O 1
ATOM 2060 N N . GLY A 1 255 ? -7.074 -12.432 17.393 1.00 75.38 255 GLY A N 1
ATOM 2061 C CA . GLY A 1 255 ? -5.813 -12.670 18.105 1.00 75.38 255 GLY A CA 1
ATOM 2062 C C . GLY A 1 255 ? -5.488 -11.623 19.175 1.00 75.38 255 GLY A C 1
ATOM 2063 O O . GLY A 1 255 ? -4.321 -11.402 19.475 1.00 75.38 255 GLY A O 1
ATOM 2064 N N . ILE A 1 256 ? -6.505 -10.964 19.730 1.00 80.50 256 ILE A N 1
ATOM 2065 C CA . ILE A 1 256 ? -6.351 -9.922 20.747 1.00 80.50 256 ILE A CA 1
ATOM 2066 C C . ILE A 1 256 ? -6.286 -10.615 22.116 1.00 80.50 256 ILE A C 1
ATOM 2068 O O . ILE A 1 256 ? -7.315 -10.938 22.717 1.00 80.50 256 ILE A O 1
ATOM 2072 N N . GLU A 1 257 ? -5.072 -10.917 22.580 1.00 65.31 257 GLU A N 1
ATOM 2073 C CA . GLU A 1 257 ? -4.840 -11.604 23.854 1.00 65.31 257 GLU A CA 1
ATOM 2074 C C . GLU A 1 257 ? -5.182 -10.702 25.050 1.00 65.31 257 GLU A C 1
ATOM 2076 O O . GLU A 1 257 ? -4.758 -9.552 25.134 1.00 65.31 257 GLU A O 1
ATOM 2081 N N . SER A 1 258 ? -5.944 -11.229 26.013 1.00 52.50 258 SER A N 1
ATOM 2082 C CA . SER A 1 258 ? -6.092 -10.5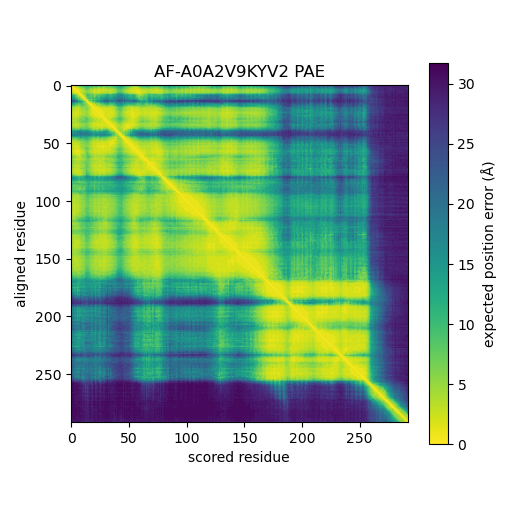98 27.325 1.00 52.50 258 SER A CA 1
ATOM 2083 C C . SER A 1 258 ? -4.825 -10.872 28.129 1.00 52.50 258 SER A C 1
ATOM 2085 O O . SER A 1 258 ? -4.678 -11.962 28.684 1.00 52.50 258 SER A O 1
ATOM 2087 N N . ASP A 1 259 ? -3.898 -9.924 28.160 1.00 40.50 259 ASP A N 1
ATOM 2088 C CA . ASP A 1 259 ? -2.616 -10.092 28.839 1.00 40.50 259 ASP A CA 1
ATOM 2089 C C . ASP A 1 259 ? -2.837 -10.391 30.346 1.00 40.50 259 ASP A C 1
ATOM 2091 O O . ASP A 1 259 ? -3.304 -9.517 31.090 1.00 40.50 259 ASP A O 1
ATOM 2095 N N . PRO A 1 260 ? -2.552 -11.609 30.859 1.00 39.00 260 PRO A N 1
ATOM 2096 C CA . PRO A 1 260 ? -2.848 -11.963 32.252 1.00 39.00 260 PRO A CA 1
ATOM 2097 C C . PRO A 1 260 ? -1.946 -11.229 33.255 1.00 39.00 260 PRO A C 1
ATOM 2099 O O . PRO A 1 260 ? -2.224 -11.225 34.458 1.00 39.00 260 PRO A O 1
ATOM 2102 N N . VAL A 1 261 ? -0.861 -10.606 32.783 1.00 38.56 261 VAL A N 1
ATOM 2103 C CA . VAL A 1 261 ? 0.231 -10.087 33.619 1.00 38.56 261 VAL A CA 1
ATOM 2104 C C . VAL A 1 261 ? -0.187 -8.861 34.444 1.00 38.56 261 VAL A C 1
ATOM 2106 O O . VAL A 1 261 ? 0.277 -8.703 35.574 1.00 38.56 261 VAL A O 1
ATOM 2109 N N . ASN A 1 262 ? -1.154 -8.061 33.981 1.00 35.44 262 ASN A N 1
ATOM 2110 C CA . ASN A 1 262 ? -1.664 -6.921 34.759 1.00 35.44 262 ASN A CA 1
ATOM 2111 C C . ASN A 1 262 ? -2.639 -7.318 35.882 1.00 35.44 262 ASN A C 1
ATOM 2113 O O . ASN A 1 262 ? -2.784 -6.583 36.859 1.00 35.44 262 ASN A O 1
ATOM 2117 N N . SER A 1 263 ? -3.260 -8.500 35.807 1.00 35.62 263 SER A N 1
ATOM 2118 C CA . SER A 1 263 ? -4.200 -8.960 36.842 1.00 35.62 263 SER A CA 1
ATOM 2119 C C . SER A 1 263 ? -3.504 -9.411 38.134 1.00 35.62 263 SER A C 1
ATOM 2121 O O . SER A 1 263 ? -4.080 -9.326 39.220 1.00 35.62 263 SER A O 1
ATOM 2123 N N . VAL A 1 264 ? -2.246 -9.856 38.051 1.00 36.03 264 VAL A N 1
ATOM 2124 C CA . VAL A 1 264 ? -1.484 -10.326 39.220 1.00 36.03 264 VAL A CA 1
ATOM 2125 C C . VAL A 1 264 ? -0.876 -9.151 39.991 1.00 36.03 264 VAL A C 1
ATOM 2127 O O . VAL A 1 264 ? -0.874 -9.167 41.222 1.00 36.03 264 VAL A O 1
ATOM 2130 N N . LEU A 1 265 ? -0.440 -8.096 39.291 1.00 36.06 265 LEU A N 1
ATOM 2131 C CA . LEU A 1 265 ? 0.110 -6.890 39.919 1.00 36.06 265 LEU A CA 1
ATOM 2132 C C . LEU A 1 265 ? -0.971 -6.045 40.614 1.00 36.06 265 LEU A C 1
ATOM 2134 O O . LEU A 1 265 ? -0.748 -5.615 41.745 1.00 36.06 265 LEU A O 1
ATOM 2138 N N . LEU A 1 266 ? -2.171 -5.910 40.031 1.00 39.84 266 LEU A N 1
ATOM 2139 C CA . LEU A 1 266 ? -3.287 -5.226 40.706 1.00 39.84 266 LEU A CA 1
ATOM 2140 C C . LEU A 1 266 ? -3.790 -5.977 41.952 1.00 39.84 266 LEU A C 1
ATOM 2142 O O . LEU A 1 266 ? -4.195 -5.355 42.934 1.00 39.84 266 LEU A O 1
ATOM 2146 N N . ASN A 1 267 ? -3.749 -7.313 41.947 1.00 36.56 267 ASN A N 1
ATOM 2147 C CA . ASN A 1 267 ? -4.165 -8.094 43.112 1.00 36.56 267 ASN A CA 1
ATOM 2148 C C . ASN A 1 267 ? -3.161 -7.978 44.272 1.00 36.56 267 ASN A C 1
ATOM 2150 O O . ASN A 1 267 ? -3.578 -7.904 45.426 1.00 36.56 267 ASN A O 1
ATOM 2154 N N . LEU A 1 268 ? -1.856 -7.898 43.995 1.00 38.84 268 LEU A N 1
ATOM 2155 C CA . LEU A 1 268 ? -0.832 -7.736 45.035 1.00 38.84 268 LEU A CA 1
ATOM 2156 C C . LEU A 1 268 ? -0.918 -6.380 45.755 1.00 38.84 268 LEU A C 1
ATOM 2158 O O . LEU A 1 268 ? -0.748 -6.336 46.974 1.00 38.84 268 LEU A O 1
ATOM 2162 N N . GLU A 1 269 ? -1.264 -5.299 45.050 1.00 38.81 269 GLU A N 1
ATOM 2163 C CA . GLU A 1 269 ? -1.468 -3.986 45.680 1.00 38.81 269 GLU A CA 1
ATOM 2164 C C . GLU A 1 269 ? -2.759 -3.919 46.516 1.00 38.81 269 GLU A C 1
ATOM 2166 O O . GLU A 1 269 ? -2.776 -3.279 47.569 1.00 38.81 269 GLU A O 1
ATOM 2171 N N . MET A 1 270 ? -3.818 -4.648 46.139 1.00 37.75 270 MET A N 1
ATOM 2172 C CA . MET A 1 270 ? -5.047 -4.718 46.945 1.00 37.75 270 MET A CA 1
ATOM 2173 C C . MET A 1 270 ? -4.895 -5.531 48.242 1.00 37.75 270 MET A C 1
ATOM 2175 O O . MET A 1 270 ? -5.568 -5.227 49.231 1.00 37.75 270 MET A O 1
ATOM 2179 N N . PHE A 1 271 ? -4.019 -6.542 48.280 1.00 37.38 271 PHE A N 1
ATOM 2180 C CA . PHE A 1 271 ? -3.793 -7.345 49.492 1.00 37.38 271 PHE A CA 1
ATOM 2181 C C . PHE A 1 271 ? -2.866 -6.671 50.517 1.00 37.38 271 PHE A C 1
ATOM 2183 O O . PHE A 1 271 ? -2.963 -6.975 51.706 1.00 37.38 271 PHE A O 1
ATOM 2190 N N . ALA A 1 272 ? -2.023 -5.718 50.106 1.00 39.47 272 ALA A N 1
ATOM 2191 C CA . ALA A 1 272 ? -1.111 -5.006 51.008 1.00 39.47 272 ALA A CA 1
ATOM 2192 C C . ALA A 1 272 ? -1.784 -3.885 51.839 1.00 39.47 272 ALA A C 1
ATOM 2194 O O . ALA A 1 272 ? -1.164 -3.327 52.744 1.00 39.47 272 ALA A O 1
ATOM 2195 N N . GLY A 1 273 ? -3.053 -3.558 51.564 1.00 36.66 273 GLY A N 1
ATOM 2196 C CA . GLY A 1 273 ? -3.754 -2.393 52.121 1.00 36.66 273 GLY A CA 1
ATOM 2197 C C . GLY A 1 273 ? -4.656 -2.622 53.342 1.00 36.66 273 GLY A C 1
ATOM 2198 O O . GLY A 1 273 ? -5.404 -1.711 53.697 1.00 36.66 273 GLY A O 1
ATOM 2199 N N . ARG A 1 274 ? -4.650 -3.794 53.998 1.00 32.69 274 ARG A N 1
ATOM 2200 C CA . ARG A 1 274 ? -5.452 -4.023 55.222 1.00 32.69 274 ARG A CA 1
ATOM 2201 C C . ARG A 1 274 ? -4.578 -4.303 56.446 1.00 32.69 274 ARG A C 1
ATOM 2203 O O . ARG A 1 274 ? -3.984 -5.361 56.606 1.00 32.69 274 ARG A O 1
ATOM 2210 N N . THR A 1 275 ? -4.548 -3.288 57.297 1.00 34.34 275 THR A N 1
ATOM 2211 C CA . THR A 1 275 ? -3.959 -3.165 58.630 1.00 34.34 275 THR A CA 1
ATOM 2212 C C . THR A 1 275 ? -4.168 -4.373 59.555 1.00 34.34 275 THR A C 1
ATOM 2214 O O . THR A 1 275 ? -5.293 -4.808 59.783 1.00 34.34 275 THR A O 1
ATOM 2217 N N . PHE A 1 276 ? -3.090 -4.818 60.209 1.00 28.73 276 PHE A N 1
ATOM 2218 C CA . PHE A 1 276 ? -3.152 -5.457 61.528 1.00 28.73 276 PHE A CA 1
ATOM 2219 C C . PHE A 1 276 ? -2.377 -4.580 62.516 1.00 28.73 276 PHE A C 1
ATOM 2221 O O . PHE A 1 276 ? -1.150 -4.543 62.518 1.00 28.73 276 PHE A O 1
ATOM 2228 N N . PHE A 1 277 ? -3.121 -3.821 63.318 1.00 29.06 277 PHE A N 1
ATOM 2229 C CA . PHE A 1 277 ? -2.623 -3.092 64.480 1.00 29.06 277 PHE A CA 1
ATOM 2230 C C . PHE A 1 277 ? -2.940 -3.959 65.707 1.00 29.06 277 PHE A C 1
ATOM 2232 O O . PHE A 1 277 ? -4.108 -4.191 66.008 1.00 29.06 277 PHE A O 1
ATOM 2239 N N . MET A 1 278 ? -1.918 -4.444 66.409 1.00 28.33 278 MET A N 1
ATOM 2240 C CA . MET A 1 278 ? -2.031 -4.923 67.791 1.00 28.33 278 MET A CA 1
ATOM 2241 C C . MET A 1 278 ? -0.829 -4.384 68.578 1.00 28.33 278 MET A C 1
ATOM 2243 O O . MET A 1 278 ? 0.298 -4.518 68.098 1.00 28.33 278 MET A O 1
ATOM 2247 N N . PRO A 1 279 ? -1.033 -3.765 69.753 1.00 38.00 279 PRO A N 1
ATOM 2248 C CA . PRO A 1 279 ? 0.056 -3.288 70.597 1.00 38.00 279 PRO A CA 1
ATOM 2249 C C . PRO A 1 279 ? 0.522 -4.403 71.548 1.00 38.00 279 PRO A C 1
ATOM 2251 O O . PRO A 1 279 ? -0.231 -5.347 71.800 1.00 38.00 279 PRO A O 1
ATOM 2254 N N . PRO A 1 280 ? 1.702 -4.258 72.170 1.00 32.91 280 PRO A N 1
ATOM 2255 C CA . PRO A 1 280 ? 1.889 -4.824 73.496 1.00 32.91 280 PRO A CA 1
ATOM 2256 C C . PRO A 1 280 ? 2.306 -3.762 74.520 1.00 32.91 280 PRO A C 1
ATOM 2258 O O . PRO A 1 280 ? 3.222 -2.966 74.308 1.00 32.91 280 PRO A O 1
ATOM 2261 N N . GLU A 1 281 ? 1.594 -3.790 75.646 1.00 32.44 281 GLU A N 1
ATOM 2262 C CA . GLU A 1 281 ? 1.953 -3.161 76.914 1.00 32.44 281 GLU A CA 1
ATOM 2263 C C . GLU A 1 281 ? 3.164 -3.860 77.561 1.00 32.44 281 GLU A C 1
ATOM 2265 O O . GLU A 1 281 ? 3.568 -4.957 77.177 1.00 32.44 281 GLU A O 1
ATOM 2270 N N . GLY A 1 282 ? 3.766 -3.164 78.526 1.00 32.28 282 GLY A N 1
ATOM 2271 C CA . GLY A 1 282 ? 5.135 -3.354 78.994 1.00 32.28 282 GLY A CA 1
ATOM 2272 C C . GLY A 1 282 ? 5.443 -4.585 79.850 1.00 32.28 282 GLY A C 1
ATOM 2273 O O . GLY A 1 282 ? 4.588 -5.175 80.502 1.00 32.28 282 GLY A O 1
ATOM 2274 N N . LEU A 1 283 ? 6.746 -4.861 79.949 1.00 30.69 283 LEU A N 1
ATOM 2275 C CA . LEU A 1 283 ? 7.389 -5.408 81.141 1.00 30.69 283 LEU A CA 1
ATOM 2276 C C . LEU A 1 283 ? 8.841 -4.912 81.223 1.00 30.69 283 LEU A C 1
ATOM 2278 O O . LEU A 1 283 ? 9.524 -4.687 80.229 1.00 30.69 283 LEU A O 1
ATOM 2282 N N . THR A 1 284 ? 9.239 -4.648 82.455 1.00 33.06 284 THR A N 1
ATOM 2283 C CA . THR A 1 284 ? 10.327 -3.795 82.933 1.00 33.06 284 THR A CA 1
ATOM 2284 C C . THR A 1 284 ? 11.713 -4.453 83.014 1.00 33.06 284 THR A C 1
ATOM 2286 O O . THR A 1 284 ? 11.821 -5.639 83.292 1.00 33.06 284 THR A O 1
ATOM 2289 N N . ALA A 1 285 ? 12.728 -3.574 83.003 1.00 30.67 285 ALA A N 1
ATOM 2290 C CA . ALA A 1 285 ? 13.962 -3.579 83.811 1.00 30.67 285 ALA A CA 1
ATOM 2291 C C . ALA A 1 285 ? 15.276 -4.227 83.295 1.00 30.67 285 ALA A C 1
ATOM 2293 O O . ALA A 1 285 ? 15.469 -5.435 83.308 1.00 30.67 285 ALA A O 1
ATOM 2294 N N . SER A 1 286 ? 16.266 -3.329 83.156 1.00 31.09 286 SER A N 1
ATOM 2295 C CA . SER A 1 286 ? 17.615 -3.371 83.764 1.00 31.09 286 SER A CA 1
ATOM 2296 C C . SER A 1 286 ? 18.862 -3.819 82.963 1.00 31.09 286 SER A C 1
ATOM 2298 O O . SER A 1 286 ? 19.107 -4.994 82.755 1.00 31.09 286 SER A O 1
ATOM 2300 N N . ARG A 1 287 ? 19.715 -2.797 82.731 1.00 32.81 287 ARG A N 1
ATOM 2301 C CA . ARG A 1 287 ? 21.180 -2.674 82.957 1.00 32.81 287 ARG A CA 1
ATOM 2302 C C . ARG A 1 287 ? 22.222 -3.392 82.065 1.00 32.81 287 ARG A C 1
ATOM 2304 O O . ARG A 1 287 ? 22.109 -4.566 81.755 1.00 32.81 287 ARG A O 1
ATOM 2311 N N . LEU A 1 288 ? 23.334 -2.637 81.936 1.00 34.16 288 LEU A N 1
ATOM 2312 C CA . LEU A 1 288 ? 24.742 -2.932 81.571 1.00 34.16 288 LEU A CA 1
ATOM 2313 C C . LEU A 1 288 ? 25.090 -2.605 80.099 1.00 34.16 288 LEU A C 1
ATOM 2315 O O . LEU A 1 288 ? 24.558 -3.248 79.210 1.00 34.16 288 LEU A O 1
ATOM 2319 N N . ASN A 1 289 ? 25.747 -1.488 79.741 1.00 34.00 289 ASN A N 1
ATOM 2320 C CA . ASN A 1 289 ? 27.068 -0.893 80.068 1.00 34.00 289 ASN A CA 1
ATOM 2321 C C . ASN A 1 289 ? 28.226 -1.428 79.187 1.00 34.00 289 ASN A C 1
ATOM 2323 O O . ASN A 1 289 ? 28.278 -2.626 78.942 1.00 34.00 289 ASN A O 1
ATOM 2327 N N . GLU A 1 290 ? 29.149 -0.512 78.827 1.00 34.84 290 GLU A N 1
ATOM 2328 C CA . GLU A 1 290 ? 30.438 -0.658 78.086 1.00 34.84 290 GLU A CA 1
ATOM 2329 C C . GLU A 1 290 ? 30.302 -0.660 76.540 1.00 34.84 290 GLU A C 1
ATOM 2331 O O . GLU A 1 290 ? 29.584 -1.485 75.995 1.00 34.84 290 GLU A O 1
ATOM 2336 N N . GLY A 1 291 ? 30.838 0.268 75.726 1.00 38.94 291 GLY A N 1
ATOM 2337 C CA . GLY A 1 291 ? 32.093 1.048 75.745 1.00 38.94 291 GLY A CA 1
ATOM 2338 C C . GLY A 1 291 ? 33.131 0.383 74.808 1.00 38.94 291 GLY A C 1
ATOM 2339 O O . GLY A 1 291 ? 33.064 -0.840 74.677 1.00 38.94 291 GLY A O 1
ATOM 2340 N N . PRO A 1 292 ? 34.117 1.073 74.192 1.00 45.91 292 PRO A N 1
ATOM 2341 C CA . PRO A 1 292 ? 34.371 2.512 74.041 1.00 45.91 292 PRO A CA 1
ATOM 2342 C C . PRO A 1 292 ? 34.055 3.077 72.637 1.00 45.91 292 PRO A C 1
ATOM 2344 O O . PRO A 1 292 ? 33.921 2.291 71.671 1.00 45.91 292 PRO A O 1
#

Nearest PDB structures (foldseek):
  2mc3-assembly1_A  TM=4.941E-01  e=2.958E+00  Homo sapiens
  5x12-assembly1_A-2  TM=3.767E-01  e=4.979E+00  Bacillus spizizenii str. W23
  6vfx-assembly1_C  TM=2.874E-01  e=2.487E+00  Neisseria meningitidis

Sequence (292 aa):
MRGTLIVDEGDFRFSDEKAELVKILNNGNGRGFPVLRSESVSGREFSPRAYTVFGPKLIATRGYFQDRALESRCLTEETSGRKLRDDIPINLTGDYKREALELRNKLLMFRIRSFGKRQIDPALADRSIEPRLTQIFVPLLSVIEDAGAREALRQVAREYHKELVADRGMDVEAQVLEIIQELQSVSDGSGIAIKEIASRFIEQHGEDFERKVTPHWIGRVVRRKLQLRTERRREGYVIAVSEEAKLTRLFEKYGIESDPVNSVLLNLEMFAGRTFFMPPEGLTASRLNEGP